Protein AF-A0A662V1L9-F1 (afdb_monomer_lite)

Foldseek 3Di:
DAWDAAPVVVVVVVPDPQKAKEFFKWKWFDFDPQGPLWIKIFHQALCVLVVNLLNRLLRIDTDDSPGDADPDDPDDHFYDDGHQQDPVSSLVSLLVLLCVLVVPPPDDDDDDWDFLVVDDDLSLLLLLVSPDPDPVVSVVVSGDTPSCSVVVSSVSSNVSSVSQPSVPRTHIPDIDIYIWMWIARPVVLWIWTGHYHDTHTRVSCSCSCVVPPSNVVSVVVRSVD

Radius of gyration: 18.13 Å; chains: 1; bounding box: 50×34×42 Å

Structure (mmCIF, N/CA/C/O backbone):
data_AF-A0A662V1L9-F1
#
_entry.id   AF-A0A662V1L9-F1
#
loop_
_atom_site.group_PDB
_atom_site.id
_atom_site.type_symbol
_atom_site.label_atom_id
_atom_site.label_alt_id
_atom_site.label_comp_id
_atom_site.label_asym_id
_atom_site.label_entity_id
_atom_site.label_seq_id
_atom_site.pdbx_PDB_ins_code
_atom_site.Cartn_x
_atom_site.Cartn_y
_atom_site.Cartn_z
_atom_site.occupancy
_atom_site.B_iso_or_equiv
_atom_site.auth_seq_id
_atom_site.auth_comp_id
_atom_site.auth_asym_id
_atom_site.auth_atom_id
_atom_site.pdbx_PDB_model_num
ATOM 1 N N . MET A 1 1 ? -15.475 -3.195 -2.475 1.00 94.50 1 MET A N 1
ATOM 2 C CA . MET A 1 1 ? -14.543 -4.346 -2.499 1.00 94.50 1 MET A CA 1
ATOM 3 C C . MET A 1 1 ? -13.470 -4.190 -1.435 1.00 94.50 1 MET A C 1
ATOM 5 O O . MET A 1 1 ? -12.797 -3.161 -1.401 1.00 94.50 1 MET A O 1
ATOM 9 N N . TYR A 1 2 ? -13.298 -5.219 -0.612 1.00 96.81 2 TYR A N 1
ATOM 10 C CA . TYR A 1 2 ? -12.465 -5.225 0.590 1.00 96.81 2 TYR A CA 1
ATOM 11 C C . TYR A 1 2 ? -11.631 -6.494 0.650 1.00 96.81 2 TYR A C 1
ATOM 13 O O . TYR A 1 2 ? -12.122 -7.571 0.326 1.00 96.81 2 TYR A O 1
ATOM 21 N N . ILE A 1 3 ? -10.385 -6.402 1.094 1.00 95.00 3 ILE A N 1
ATOM 22 C CA . ILE A 1 3 ? -9.606 -7.588 1.433 1.00 95.00 3 ILE A CA 1
ATOM 23 C C . ILE A 1 3 ? -10.243 -8.257 2.656 1.00 95.00 3 ILE A C 1
ATOM 25 O O . ILE A 1 3 ? -10.521 -7.612 3.666 1.00 95.00 3 ILE A O 1
ATOM 29 N N . SER A 1 4 ? -10.486 -9.563 2.551 1.00 94.12 4 SER A N 1
ATOM 30 C CA . SER A 1 4 ? -11.072 -10.356 3.632 1.00 94.12 4 SER A CA 1
ATOM 31 C C . SER A 1 4 ? -10.193 -10.367 4.881 1.00 94.12 4 SER A C 1
ATOM 33 O O . SER A 1 4 ? -8.964 -10.323 4.807 1.00 94.12 4 SER A O 1
ATOM 35 N N . ILE A 1 5 ? -10.838 -10.476 6.040 1.00 94.12 5 ILE A N 1
ATOM 36 C CA . ILE A 1 5 ? -10.190 -10.548 7.350 1.00 94.12 5 ILE A CA 1
ATOM 37 C C . ILE A 1 5 ? -10.803 -11.722 8.104 1.00 94.12 5 ILE A C 1
ATOM 39 O O . ILE A 1 5 ? -12.013 -11.937 8.054 1.00 94.12 5 ILE A O 1
ATOM 43 N N . SER A 1 6 ? -9.979 -12.504 8.796 1.00 92.75 6 SER A N 1
ATOM 44 C CA . SER A 1 6 ? -10.469 -13.642 9.570 1.00 92.75 6 SER A CA 1
ATOM 45 C C . SER A 1 6 ? -11.292 -13.178 10.775 1.00 92.75 6 SER A C 1
ATOM 47 O O . SER A 1 6 ? -10.931 -12.211 11.453 1.00 92.75 6 SER A O 1
ATOM 49 N N . GLY A 1 7 ? -12.351 -13.922 11.111 1.00 90.50 7 GLY A N 1
ATOM 50 C CA . GLY A 1 7 ? -13.191 -13.638 12.284 1.00 90.50 7 GLY A CA 1
ATOM 51 C C . GLY A 1 7 ? -12.391 -13.527 13.588 1.00 90.50 7 GLY A C 1
ATOM 52 O O . GLY A 1 7 ? -12.668 -12.674 14.427 1.00 90.50 7 GLY A O 1
ATOM 53 N N . ARG A 1 8 ? -11.310 -14.310 13.726 1.00 92.31 8 ARG A N 1
ATOM 54 C CA . ARG A 1 8 ? -10.400 -14.231 14.880 1.00 92.31 8 ARG A CA 1
ATOM 55 C C . ARG A 1 8 ? -9.707 -12.870 14.994 1.00 92.31 8 ARG A C 1
ATOM 57 O O . ARG A 1 8 ? -9.540 -12.384 16.110 1.00 92.31 8 ARG A O 1
ATOM 64 N N . ILE A 1 9 ? -9.265 -12.276 13.882 1.00 92.56 9 ILE A N 1
ATOM 65 C CA . ILE A 1 9 ? -8.667 -10.933 13.904 1.00 92.56 9 ILE A CA 1
ATOM 66 C C . ILE A 1 9 ? -9.742 -9.880 14.149 1.00 92.56 9 ILE A C 1
ATOM 68 O O . ILE A 1 9 ? -9.528 -9.019 15.000 1.00 92.56 9 ILE A O 1
ATOM 72 N N . LEU A 1 10 ? -10.886 -9.972 13.467 1.00 91.50 10 LEU A N 1
ATOM 73 C CA . LEU A 1 10 ? -12.002 -9.034 13.634 1.00 91.50 10 LEU A CA 1
ATOM 74 C C . LEU A 1 10 ? -12.427 -8.929 15.103 1.00 91.50 10 LEU A C 1
ATOM 76 O O . LEU A 1 10 ? -12.453 -7.832 15.653 1.00 91.50 10 LEU A O 1
ATOM 80 N N . ASN A 1 11 ? -12.605 -10.069 15.776 1.00 90.12 11 ASN A N 1
ATOM 81 C CA . ASN A 1 11 ? -12.954 -10.127 17.199 1.00 90.12 11 ASN A CA 1
ATOM 82 C C . ASN A 1 11 ? -11.891 -9.525 18.129 1.00 90.12 11 ASN A C 1
ATOM 84 O O . ASN A 1 11 ? -12.212 -9.089 19.232 1.00 90.12 11 ASN A O 1
ATOM 88 N N . LYS A 1 12 ? -10.611 -9.536 17.736 1.00 91.38 12 LYS A N 1
ATOM 89 C CA . LYS A 1 12 ? -9.546 -8.872 18.505 1.00 91.38 12 LYS A CA 1
ATOM 90 C C . LYS A 1 12 ? -9.559 -7.362 18.285 1.00 91.38 12 LYS A C 1
ATOM 92 O O . LYS A 1 12 ? -9.301 -6.620 19.226 1.00 91.38 12 LYS A O 1
ATOM 97 N N . LEU A 1 13 ? -9.818 -6.922 17.055 1.00 91.00 13 LEU A N 1
ATOM 98 C CA . LEU A 1 13 ? -9.852 -5.504 16.700 1.00 91.00 13 LEU A CA 1
ATOM 99 C C . LEU A 1 13 ? -11.063 -4.800 17.313 1.00 91.00 13 LEU A C 1
ATOM 101 O O . LEU A 1 13 ? -10.888 -3.731 17.880 1.00 91.00 13 LEU A O 1
ATOM 105 N N . SER A 1 14 ? -12.241 -5.428 17.306 1.00 85.75 14 SER A N 1
ATOM 106 C CA . SER A 1 14 ? -13.462 -4.856 17.898 1.00 85.75 14 SER A CA 1
ATOM 107 C C . SER A 1 14 ? -13.366 -4.614 19.408 1.00 85.75 14 SER A C 1
ATOM 109 O O . SER A 1 14 ? -14.067 -3.766 19.947 1.00 85.75 14 SER A O 1
ATOM 111 N N . LYS A 1 15 ? -12.483 -5.342 20.101 1.00 87.25 15 LYS A N 1
ATOM 112 C CA . LYS A 1 15 ? -12.235 -5.184 21.543 1.00 87.25 15 LYS A CA 1
ATOM 113 C C . LYS A 1 15 ? -11.162 -4.143 21.866 1.00 87.25 15 LYS A C 1
ATOM 115 O O . LYS A 1 15 ? -10.968 -3.813 23.034 1.00 87.25 15 LYS A O 1
ATOM 120 N N . SER A 1 16 ? -10.419 -3.663 20.871 1.00 85.38 16 SER A N 1
ATOM 121 C CA . SER A 1 16 ? -9.288 -2.765 21.086 1.00 85.38 16 SER A CA 1
ATOM 122 C C . SER A 1 16 ? -9.747 -1.310 21.065 1.00 85.38 16 SER A C 1
ATOM 124 O O . SER A 1 16 ? -10.170 -0.816 20.029 1.00 85.38 16 SER A O 1
ATOM 126 N N . LYS A 1 17 ? -9.648 -0.621 22.208 1.00 78.94 17 LYS A N 1
ATOM 127 C CA . LYS A 1 17 ? -10.075 0.785 22.337 1.00 78.94 17 LYS A CA 1
ATOM 128 C C . LYS A 1 17 ? -9.010 1.811 21.934 1.00 78.94 17 LYS A C 1
ATOM 130 O O . LYS A 1 17 ? -9.357 2.940 21.631 1.00 78.94 17 LYS A O 1
ATOM 135 N N . SER A 1 18 ? -7.731 1.432 21.931 1.00 83.75 18 SER A N 1
ATOM 136 C CA . SER A 1 18 ? -6.605 2.335 21.634 1.00 83.75 18 SER A CA 1
ATOM 137 C C . SER A 1 18 ? -6.128 2.284 20.180 1.00 83.75 18 SER A C 1
ATOM 139 O O . SER A 1 18 ? -5.130 2.907 19.827 1.00 83.75 18 SER A O 1
ATOM 141 N N . LYS A 1 19 ? -6.788 1.489 19.332 1.00 90.94 19 LYS A N 1
ATOM 142 C CA . LYS A 1 19 ? -6.406 1.309 17.932 1.00 90.94 19 LYS A CA 1
ATOM 143 C C . LYS A 1 19 ? -7.448 1.948 17.036 1.00 90.94 19 LYS A C 1
ATOM 145 O O . LYS A 1 19 ? -8.631 1.641 17.147 1.00 90.94 19 LYS A O 1
ATOM 150 N N . HIS A 1 20 ? -6.987 2.763 16.103 1.00 95.38 20 HIS A N 1
ATOM 151 C CA . HIS A 1 20 ? -7.830 3.327 15.063 1.00 95.38 20 HIS A CA 1
ATOM 152 C C . HIS A 1 20 ? -7.850 2.387 13.863 1.00 95.38 20 HIS A C 1
ATOM 154 O O . HIS A 1 20 ? -6.817 1.849 13.457 1.00 95.38 20 HIS A O 1
ATOM 160 N N . LEU A 1 21 ? -9.037 2.165 13.310 1.00 96.25 21 LEU A N 1
ATOM 161 C CA . LEU A 1 21 ? -9.241 1.333 12.133 1.00 96.25 21 LEU A CA 1
ATOM 162 C C . LEU A 1 21 ? -9.523 2.235 10.939 1.00 96.25 21 LEU A C 1
ATOM 164 O O . LEU A 1 21 ? -10.303 3.175 11.055 1.00 96.25 21 LEU A O 1
ATOM 168 N N . LEU A 1 22 ? -8.904 1.943 9.800 1.00 96.88 22 LEU A N 1
ATOM 169 C CA . LEU 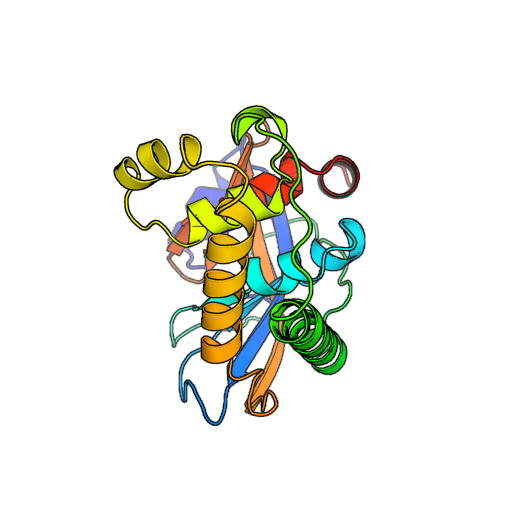A 1 22 ? -9.068 2.735 8.587 1.00 96.88 22 LEU A CA 1
ATOM 170 C C . LEU A 1 22 ? -9.075 1.825 7.363 1.00 96.88 22 LEU A C 1
ATOM 172 O O . LEU A 1 22 ? -8.135 1.058 7.141 1.00 96.88 22 LEU A O 1
ATOM 176 N N . TRP A 1 23 ? -10.118 1.919 6.544 1.00 97.31 23 TRP A N 1
ATOM 177 C CA . TRP A 1 23 ? -10.140 1.272 5.239 1.00 97.31 23 TRP A CA 1
ATOM 178 C C . TRP A 1 23 ? -9.259 2.049 4.270 1.00 97.31 23 TRP A C 1
ATOM 180 O O . TRP A 1 23 ? -9.596 3.141 3.811 1.00 97.31 23 TRP A O 1
ATOM 190 N N . TRP A 1 24 ? -8.115 1.453 3.953 1.00 96.44 24 TRP A N 1
ATOM 191 C CA . TRP A 1 24 ? -7.065 2.053 3.152 1.00 96.44 24 TRP A CA 1
ATOM 192 C C . TRP A 1 24 ? -7.166 1.646 1.683 1.00 96.44 24 TRP A C 1
ATOM 194 O O . TRP A 1 24 ? -7.218 0.447 1.384 1.00 96.44 24 TRP A O 1
ATOM 204 N N . PRO A 1 25 ? -7.222 2.601 0.746 1.00 96.69 25 PRO A N 1
ATOM 205 C CA . PRO A 1 25 ? -7.372 2.302 -0.666 1.00 96.69 25 PRO A CA 1
ATOM 206 C C . PRO A 1 25 ? -6.086 1.691 -1.223 1.00 96.69 25 PRO A C 1
ATOM 208 O O . PRO A 1 25 ? -4.982 2.218 -1.083 1.00 96.69 25 PRO A O 1
ATOM 211 N N . THR A 1 26 ? -6.247 0.567 -1.903 1.00 95.56 26 THR A N 1
ATOM 212 C CA . THR A 1 26 ? -5.153 -0.200 -2.493 1.00 95.56 26 THR A CA 1
ATOM 213 C C . THR A 1 26 ? -5.577 -0.779 -3.837 1.00 95.56 26 THR A C 1
ATOM 215 O O . THR A 1 26 ? -6.767 -0.895 -4.136 1.00 95.56 26 THR A O 1
ATOM 218 N N . ALA A 1 27 ? -4.615 -1.190 -4.649 1.00 95.50 27 ALA A N 1
ATOM 219 C CA . ALA A 1 27 ? -4.874 -2.032 -5.808 1.00 95.50 27 ALA A CA 1
ATOM 220 C C . ALA A 1 27 ? -4.241 -3.404 -5.603 1.00 95.50 27 ALA A C 1
ATOM 222 O O . ALA A 1 27 ? -3.077 -3.490 -5.226 1.00 95.50 27 ALA A O 1
ATOM 223 N N . LEU A 1 28 ? -5.023 -4.455 -5.844 1.00 95.06 28 LEU A N 1
ATOM 224 C CA . LEU A 1 28 ? -4.598 -5.849 -5.871 1.00 95.06 28 LEU A CA 1
ATOM 225 C C . LEU A 1 28 ? -4.333 -6.241 -7.325 1.00 95.06 28 LEU A C 1
ATOM 227 O O . LEU A 1 28 ? -5.221 -6.079 -8.168 1.00 95.06 28 LEU A O 1
ATOM 231 N N . PHE A 1 29 ? -3.148 -6.763 -7.619 1.00 93.31 29 PHE A N 1
ATOM 232 C CA . PHE A 1 29 ? -2.774 -7.125 -8.983 1.00 93.31 29 PHE A CA 1
ATOM 233 C C . PHE A 1 29 ? -1.836 -8.329 -9.047 1.00 93.31 29 PHE A C 1
ATOM 235 O O . PHE A 1 29 ? -1.236 -8.727 -8.047 1.00 93.31 29 PHE A O 1
ATOM 242 N N . SER A 1 30 ? -1.712 -8.898 -10.240 1.00 90.94 30 SER A N 1
ATOM 243 C CA . SER A 1 30 ? -0.729 -9.929 -10.578 1.00 90.94 30 SER A CA 1
ATOM 244 C C . SER A 1 30 ? -0.036 -9.582 -11.891 1.00 90.94 30 SER A C 1
ATOM 246 O O . SER A 1 30 ? -0.604 -8.892 -12.743 1.00 90.94 30 SER A O 1
ATOM 248 N N . LEU A 1 31 ? 1.203 -10.047 -12.031 1.00 87.44 31 LEU A N 1
ATOM 249 C CA . LEU A 1 31 ? 2.057 -9.783 -13.186 1.00 87.44 31 LEU A CA 1
ATOM 250 C C . LEU A 1 31 ? 2.177 -11.037 -14.047 1.00 87.44 31 LEU A C 1
ATOM 252 O O . LEU A 1 31 ? 2.453 -12.117 -13.519 1.00 87.44 31 LEU A O 1
ATOM 256 N N . ARG A 1 32 ? 2.033 -10.866 -15.362 1.00 83.75 32 ARG A N 1
ATOM 257 C CA . ARG A 1 32 ? 1.970 -11.976 -16.318 1.00 83.75 32 ARG A CA 1
ATOM 258 C C . ARG A 1 32 ? 3.291 -12.709 -16.488 1.00 83.75 32 ARG A C 1
ATOM 260 O O . ARG A 1 32 ? 3.344 -13.931 -16.429 1.00 83.75 32 ARG A O 1
ATOM 267 N N . GLU A 1 33 ? 4.361 -11.957 -16.722 1.00 75.31 33 GLU A N 1
ATOM 268 C CA . GLU A 1 33 ? 5.596 -12.532 -17.266 1.00 75.31 33 GLU A CA 1
ATOM 269 C C . GLU A 1 33 ? 6.648 -12.814 -16.188 1.00 75.31 33 GLU A C 1
ATOM 271 O O . GLU A 1 33 ? 7.285 -13.863 -16.195 1.00 75.31 33 GLU A O 1
ATOM 276 N N . CYS A 1 34 ? 6.821 -11.919 -15.217 1.00 71.50 34 CYS A N 1
ATOM 277 C CA . CYS A 1 34 ? 8.011 -11.976 -14.362 1.00 71.50 34 CYS A CA 1
ATOM 278 C C . CYS A 1 34 ? 7.818 -12.652 -13.018 1.00 71.50 34 CYS A C 1
ATOM 280 O O . CYS A 1 34 ? 8.778 -13.137 -12.410 1.00 71.50 34 CYS A O 1
ATOM 282 N N . ARG A 1 35 ? 6.571 -12.691 -12.552 1.00 76.44 35 ARG A N 1
ATOM 283 C CA . ARG A 1 35 ? 6.181 -13.339 -11.300 1.00 76.44 35 ARG A CA 1
A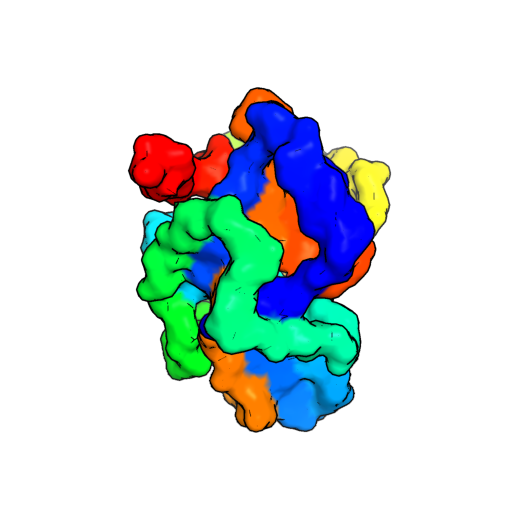TOM 284 C C . ARG A 1 35 ? 4.807 -13.999 -11.451 1.00 76.44 35 ARG A C 1
ATOM 286 O O . ARG A 1 35 ? 3.884 -13.649 -10.711 1.00 76.44 35 ARG A O 1
ATOM 293 N N . PRO A 1 36 ? 4.658 -14.946 -12.396 1.00 79.50 36 PRO A N 1
ATOM 294 C CA . PRO A 1 36 ? 3.384 -15.610 -12.618 1.00 79.50 36 PRO A CA 1
ATOM 295 C C . PRO A 1 36 ? 2.901 -16.273 -11.322 1.00 79.50 36 PRO A C 1
ATOM 297 O O . PRO A 1 36 ? 3.621 -17.029 -10.664 1.00 79.50 36 PRO A O 1
ATOM 300 N N . GLY A 1 37 ? 1.669 -15.951 -10.931 1.00 79.12 37 GLY A N 1
ATOM 301 C CA . GLY A 1 37 ? 1.033 -16.473 -9.721 1.00 79.12 37 GLY A CA 1
ATOM 302 C C . GLY A 1 37 ? 1.403 -15.767 -8.412 1.00 79.12 37 GLY A C 1
ATOM 303 O O . GLY A 1 37 ? 0.875 -16.156 -7.366 1.00 79.12 37 GLY A O 1
ATOM 304 N N . ASP A 1 38 ? 2.265 -14.748 -8.433 1.00 85.75 38 ASP A N 1
ATOM 305 C CA . ASP A 1 38 ? 2.401 -13.830 -7.303 1.00 85.75 38 ASP A CA 1
ATOM 306 C C . ASP A 1 38 ? 1.298 -12.770 -7.340 1.00 85.75 38 ASP A C 1
ATOM 308 O O . ASP A 1 38 ? 0.876 -12.302 -8.398 1.00 85.75 38 ASP A O 1
ATOM 312 N N . ILE A 1 39 ? 0.835 -12.389 -6.150 1.00 88.62 39 ILE A N 1
ATOM 313 C CA . ILE A 1 39 ? -0.172 -11.350 -5.967 1.00 88.62 39 ILE A CA 1
ATOM 314 C C . ILE A 1 39 ? 0.471 -10.213 -5.187 1.00 88.62 39 ILE A C 1
ATOM 316 O O . ILE A 1 39 ? 1.182 -10.439 -4.204 1.00 88.62 39 ILE A O 1
ATOM 320 N N . PHE A 1 40 ? 0.187 -8.992 -5.608 1.00 90.44 40 PHE A N 1
ATOM 321 C CA . PHE A 1 40 ? 0.704 -7.770 -5.021 1.00 90.44 40 PHE A CA 1
ATOM 322 C C . PHE A 1 40 ? -0.439 -6.877 -4.573 1.00 90.44 40 PHE A C 1
ATOM 324 O O . PHE A 1 40 ? -1.511 -6.874 -5.181 1.00 90.44 40 PHE A O 1
ATOM 331 N N . ILE A 1 41 ? -0.191 -6.096 -3.526 1.00 91.81 41 ILE A N 1
ATOM 332 C CA . ILE A 1 41 ? -0.987 -4.908 -3.233 1.00 91.81 41 ILE A CA 1
ATOM 333 C C . ILE A 1 41 ? -0.110 -3.672 -3.312 1.00 91.81 41 ILE A C 1
ATOM 335 O O . ILE A 1 41 ? 1.057 -3.719 -2.932 1.00 91.81 41 ILE A O 1
ATOM 339 N N . THR A 1 42 ? -0.680 -2.563 -3.764 1.00 91.19 42 THR A N 1
ATOM 340 C CA . THR A 1 42 ? -0.016 -1.258 -3.746 1.00 91.19 42 THR A CA 1
ATOM 341 C C . THR A 1 42 ? -0.935 -0.173 -3.209 1.00 91.19 42 THR A C 1
ATOM 343 O O . THR A 1 42 ? -2.158 -0.256 -3.343 1.00 91.19 42 THR A O 1
ATOM 346 N N . ASP A 1 43 ? -0.334 0.833 -2.581 1.00 90.75 43 ASP A N 1
ATOM 347 C CA . ASP A 1 43 ? -1.011 2.019 -2.067 1.00 90.75 43 ASP A CA 1
ATOM 348 C C . ASP A 1 43 ? -1.625 2.873 -3.189 1.00 90.75 43 ASP A C 1
ATOM 350 O O . ASP A 1 43 ? -1.002 3.154 -4.220 1.00 90.75 43 ASP A O 1
ATOM 354 N N . CYS A 1 44 ? -2.847 3.343 -2.934 1.00 93.56 44 CYS A N 1
ATOM 355 C CA . CYS A 1 44 ? -3.580 4.289 -3.770 1.00 93.56 44 CYS A CA 1
ATOM 356 C C . CYS A 1 44 ? -3.927 5.574 -3.000 1.00 93.56 44 CYS A C 1
ATOM 358 O O . CYS A 1 44 ? -5.048 6.074 -3.110 1.00 93.56 44 CYS A O 1
ATOM 360 N N . TYR A 1 45 ? -3.018 6.076 -2.164 1.00 92.94 45 TYR A N 1
ATOM 361 C CA . TYR A 1 45 ? -3.291 7.246 -1.333 1.00 92.94 45 TYR A CA 1
ATOM 362 C C . TYR A 1 45 ? -2.042 8.078 -1.057 1.00 92.94 45 TYR A C 1
ATOM 364 O O . TYR A 1 45 ? -1.916 9.183 -1.590 1.00 92.94 45 TYR A O 1
ATOM 372 N N . ILE A 1 46 ? -1.088 7.532 -0.294 1.00 88.69 46 ILE A N 1
ATOM 373 C CA . ILE A 1 46 ? 0.129 8.232 0.137 1.00 88.69 46 ILE A CA 1
ATOM 374 C C . ILE A 1 46 ? 0.870 8.843 -1.044 1.00 88.69 46 ILE A C 1
ATOM 376 O O . ILE A 1 46 ? 1.269 9.999 -0.966 1.00 88.69 46 ILE A O 1
ATOM 380 N N . HIS A 1 47 ? 1.076 8.096 -2.132 1.00 83.94 47 HIS A N 1
ATOM 381 C CA . HIS A 1 47 ? 1.954 8.573 -3.205 1.00 83.94 47 HIS A CA 1
ATOM 382 C C . HIS A 1 47 ? 1.460 9.886 -3.851 1.00 83.94 47 HIS A C 1
ATOM 384 O O . HIS A 1 47 ? 2.297 10.676 -4.287 1.00 83.94 47 HIS A O 1
ATOM 390 N N . LYS A 1 48 ? 0.137 10.138 -3.912 1.00 87.56 48 LYS A N 1
ATOM 391 C CA . LYS A 1 48 ? -0.411 11.405 -4.432 1.00 87.56 48 LYS A CA 1
ATOM 392 C C . LYS A 1 48 ? -0.220 12.527 -3.421 1.00 87.56 48 LYS A C 1
ATOM 394 O O . LYS A 1 48 ? 0.287 13.576 -3.793 1.00 87.56 48 LYS A O 1
ATOM 399 N N . ILE A 1 49 ? -0.585 12.297 -2.160 1.00 87.44 49 ILE A N 1
ATOM 400 C CA . ILE A 1 49 ? -0.516 13.324 -1.107 1.00 87.44 49 ILE A CA 1
ATOM 401 C C . ILE A 1 49 ? 0.938 13.725 -0.834 1.00 87.44 49 ILE A C 1
ATOM 403 O O . ILE A 1 49 ? 1.256 14.904 -0.716 1.00 87.44 49 ILE A O 1
ATOM 407 N N . ALA A 1 50 ? 1.838 12.745 -0.783 1.00 82.81 50 ALA A N 1
ATOM 408 C CA . ALA A 1 50 ? 3.268 12.965 -0.612 1.00 82.81 50 ALA A CA 1
ATOM 409 C C . ALA A 1 50 ? 3.978 13.379 -1.914 1.00 82.81 50 ALA A C 1
ATOM 411 O O . ALA A 1 50 ? 5.179 13.628 -1.881 1.00 82.81 50 ALA A O 1
ATOM 412 N N . ASN A 1 51 ? 3.273 13.400 -3.055 1.00 83.25 51 ASN A N 1
ATOM 413 C CA . ASN A 1 51 ? 3.831 13.619 -4.392 1.00 83.25 51 ASN A CA 1
ATOM 414 C C . ASN A 1 51 ? 5.119 12.805 -4.652 1.00 83.25 51 ASN A C 1
ATOM 416 O O . ASN A 1 51 ? 6.114 13.303 -5.178 1.00 83.25 51 ASN A O 1
ATOM 420 N N . SER A 1 52 ? 5.118 11.536 -4.234 1.00 79.69 52 SER A N 1
ATOM 421 C CA . SER A 1 52 ? 6.311 10.690 -4.205 1.00 79.69 52 SER A CA 1
ATOM 422 C C . SER A 1 52 ? 6.122 9.453 -5.070 1.00 79.69 52 SER A C 1
ATOM 424 O O . SER A 1 52 ? 5.447 8.492 -4.702 1.00 79.69 52 SER A O 1
ATOM 426 N N . ILE A 1 53 ? 6.782 9.451 -6.229 1.00 83.38 53 ILE A N 1
ATOM 427 C CA . ILE A 1 53 ? 6.820 8.294 -7.133 1.00 83.38 53 ILE A CA 1
ATOM 428 C C . ILE A 1 53 ? 7.477 7.092 -6.433 1.00 83.38 53 ILE A C 1
ATOM 430 O O . ILE A 1 53 ? 7.022 5.960 -6.577 1.00 83.38 53 ILE A O 1
ATOM 434 N N . LYS A 1 54 ? 8.492 7.335 -5.594 1.00 79.81 54 LYS A N 1
ATOM 435 C CA . LYS A 1 54 ? 9.151 6.290 -4.796 1.00 79.81 54 LYS A CA 1
ATOM 436 C C . LYS A 1 54 ? 8.193 5.636 -3.807 1.00 79.81 54 LYS A C 1
ATOM 438 O O . LYS A 1 54 ? 8.243 4.420 -3.649 1.00 79.81 54 LYS A O 1
ATOM 443 N N . ALA A 1 55 ? 7.286 6.401 -3.191 1.00 80.50 55 ALA A N 1
ATOM 444 C CA . ALA A 1 55 ? 6.256 5.841 -2.315 1.00 80.50 55 ALA A CA 1
ATOM 445 C C . ALA A 1 55 ? 5.452 4.751 -3.016 1.00 80.50 55 ALA A C 1
ATOM 447 O O . ALA A 1 55 ? 5.154 3.728 -2.406 1.00 80.50 55 ALA A O 1
ATOM 448 N N . ARG A 1 56 ? 5.170 4.929 -4.311 1.00 84.38 56 ARG A N 1
ATOM 449 C CA . ARG A 1 56 ? 4.428 3.944 -5.092 1.00 84.38 56 ARG A CA 1
ATOM 450 C C . ARG A 1 56 ? 5.114 2.585 -5.134 1.00 84.38 56 ARG A C 1
ATOM 452 O O . ARG A 1 56 ? 4.470 1.560 -4.911 1.00 84.38 56 ARG A O 1
ATOM 459 N N . LEU A 1 57 ? 6.416 2.579 -5.394 1.00 84.88 57 LEU A N 1
ATOM 460 C CA . LEU A 1 57 ? 7.202 1.353 -5.410 1.00 84.88 57 LEU A CA 1
ATOM 461 C C . LEU A 1 57 ? 7.321 0.761 -4.000 1.00 84.88 57 LEU A C 1
ATOM 463 O O . LEU A 1 57 ? 7.014 -0.408 -3.800 1.00 84.88 57 LEU A O 1
ATOM 467 N N . LEU A 1 58 ? 7.697 1.578 -3.012 1.00 81.44 58 LEU A N 1
ATOM 468 C CA . LEU A 1 58 ? 7.958 1.123 -1.639 1.00 81.44 58 LEU A CA 1
ATOM 469 C C . LEU A 1 58 ? 6.718 0.586 -0.917 1.00 81.44 58 LEU A C 1
ATOM 471 O O . LEU A 1 58 ? 6.832 -0.234 -0.009 1.00 81.44 58 LEU A O 1
ATOM 475 N N . LEU A 1 59 ? 5.536 1.069 -1.292 1.00 85.94 59 LEU A N 1
ATOM 476 C CA . LEU A 1 59 ? 4.255 0.619 -0.751 1.00 85.94 59 LEU A CA 1
ATOM 477 C C . LEU A 1 59 ? 3.639 -0.522 -1.567 1.00 85.94 59 LEU A C 1
ATOM 479 O O . LEU A 1 59 ? 2.541 -0.975 -1.243 1.00 85.94 59 LEU A O 1
ATOM 483 N N . THR A 1 60 ? 4.334 -1.000 -2.602 1.00 88.06 60 THR A N 1
ATOM 484 C CA . THR A 1 60 ? 3.977 -2.235 -3.297 1.00 88.06 60 THR A CA 1
ATOM 485 C C . THR A 1 60 ? 4.556 -3.417 -2.531 1.00 88.06 60 THR A C 1
ATOM 487 O O . THR A 1 60 ? 5.771 -3.548 -2.403 1.00 88.06 60 THR A O 1
ATOM 490 N N . ILE A 1 61 ? 3.694 -4.296 -2.026 1.00 84.81 61 ILE A N 1
ATOM 491 C CA . ILE A 1 61 ? 4.109 -5.486 -1.281 1.00 84.81 61 ILE A CA 1
ATOM 492 C C . ILE A 1 61 ? 3.501 -6.747 -1.883 1.00 84.81 61 ILE A C 1
ATOM 494 O O . ILE A 1 61 ? 2.348 -6.767 -2.316 1.00 84.81 61 ILE A O 1
ATOM 498 N N . LYS A 1 62 ? 4.277 -7.831 -1.866 1.00 85.69 62 LYS A N 1
ATOM 499 C CA . LYS A 1 62 ? 3.788 -9.170 -2.191 1.00 85.69 62 LYS A CA 1
ATOM 500 C C . LYS A 1 62 ? 2.877 -9.679 -1.075 1.00 85.69 62 LYS A C 1
ATOM 502 O O . LYS A 1 62 ? 3.201 -9.565 0.108 1.00 85.69 62 LYS A O 1
ATOM 507 N N . VAL A 1 63 ? 1.760 -10.287 -1.451 1.00 83.56 63 VAL A N 1
ATOM 508 C CA . VAL A 1 63 ? 0.783 -10.893 -0.540 1.00 83.56 63 VAL A CA 1
ATOM 509 C C . VAL A 1 63 ? 0.599 -12.379 -0.856 1.00 83.56 63 VAL A C 1
ATOM 511 O O . VAL A 1 63 ? 1.089 -12.895 -1.859 1.00 83.56 63 VAL A O 1
ATOM 514 N N . GLY A 1 64 ? -0.056 -13.113 0.046 1.00 79.00 64 GLY A N 1
ATOM 515 C CA . GLY A 1 64 ? -0.282 -14.549 -0.139 1.00 79.00 64 GLY A CA 1
ATOM 516 C C . GLY A 1 64 ? -1.199 -14.853 -1.329 1.00 79.00 64 GLY A C 1
ATOM 517 O O . GLY A 1 64 ? -2.083 -14.068 -1.648 1.00 79.00 64 GLY A O 1
ATOM 518 N N . LYS A 1 65 ? -1.055 -16.033 -1.942 1.00 74.19 65 LYS A N 1
ATOM 519 C CA . LYS A 1 65 ? -1.822 -16.437 -3.140 1.00 74.19 65 LYS A CA 1
ATOM 520 C C . LYS A 1 65 ? -3.343 -16.561 -2.933 1.00 74.19 65 LYS A C 1
ATOM 522 O O . LYS A 1 65 ? -4.090 -16.631 -3.898 1.00 74.19 65 LYS A O 1
ATOM 527 N N . HIS A 1 66 ? -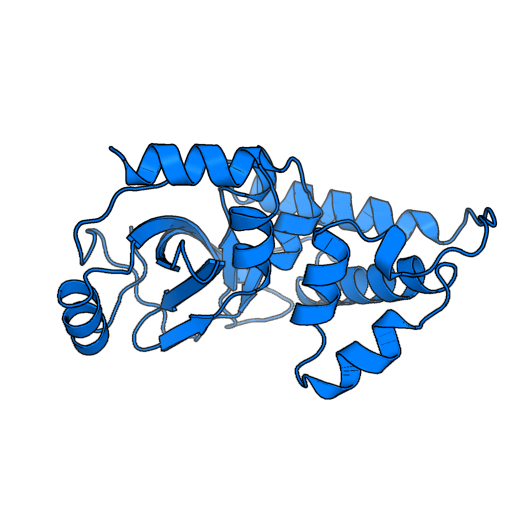3.814 -16.570 -1.684 1.00 78.12 66 HIS A N 1
ATOM 528 C CA . HIS A 1 66 ? -5.223 -16.775 -1.328 1.00 78.12 66 HIS A CA 1
ATOM 529 C C . HIS A 1 66 ? -5.879 -15.522 -0.727 1.00 78.12 66 HIS A C 1
ATOM 531 O O . HIS A 1 66 ? -6.645 -15.611 0.235 1.00 78.12 66 HIS A O 1
ATOM 537 N N . VAL A 1 67 ? -5.575 -14.334 -1.263 1.00 87.06 67 VAL A N 1
ATOM 538 C CA . VAL A 1 67 ? -6.309 -13.120 -0.877 1.00 87.06 67 VAL A CA 1
ATOM 539 C C . VAL A 1 67 ? -7.734 -13.196 -1.418 1.00 87.06 67 VAL A C 1
ATOM 541 O O . VAL A 1 67 ? -7.972 -13.058 -2.615 1.00 87.06 67 VAL A O 1
ATOM 544 N N . ARG A 1 68 ? -8.702 -13.384 -0.518 1.00 93.06 68 ARG A N 1
ATOM 545 C CA . ARG A 1 68 ? -10.126 -13.274 -0.844 1.00 93.06 68 ARG A CA 1
ATOM 546 C C . ARG A 1 68 ? -10.577 -11.819 -0.753 1.00 93.06 68 ARG A C 1
ATOM 548 O O . ARG A 1 68 ? -10.220 -11.120 0.198 1.00 93.06 68 ARG A O 1
ATOM 555 N N . VAL A 1 69 ? -11.394 -11.402 -1.717 1.00 94.38 69 VAL A N 1
ATOM 556 C CA . VAL A 1 69 ? -12.043 -10.086 -1.763 1.00 94.38 69 VAL A CA 1
ATOM 557 C C . VAL A 1 69 ? -13.520 -10.241 -1.394 1.00 94.38 69 VAL A C 1
ATOM 559 O O . VAL A 1 69 ? -14.157 -11.219 -1.775 1.00 94.38 69 VAL A O 1
ATOM 562 N N . LEU A 1 70 ? -14.038 -9.296 -0.618 1.00 95.75 70 LEU A N 1
ATOM 563 C CA . LEU A 1 70 ? -15.422 -9.193 -0.166 1.00 95.75 70 LEU A CA 1
ATOM 564 C C . LEU A 1 70 ? -16.083 -7.972 -0.807 1.00 95.75 70 LEU A C 1
ATOM 566 O O . LEU A 1 70 ? -15.411 -6.980 -1.102 1.00 95.75 70 LEU A O 1
ATOM 570 N N . GLU A 1 71 ? -17.395 -8.017 -1.003 1.00 94.50 71 GLU A N 1
ATOM 571 C CA . GLU A 1 71 ? -18.146 -6.893 -1.571 1.00 94.50 71 GLU A CA 1
ATOM 572 C C . GLU A 1 71 ? -18.374 -5.786 -0.538 1.00 94.50 71 GLU A C 1
ATOM 574 O O . GLU A 1 71 ? -18.140 -4.614 -0.845 1.00 94.50 71 GLU A O 1
ATOM 579 N N . SER A 1 72 ? -18.689 -6.170 0.702 1.00 94.12 72 SER A N 1
ATOM 580 C CA . SER A 1 72 ? -18.939 -5.291 1.848 1.00 94.12 72 SER A CA 1
ATOM 581 C C . SER A 1 72 ? -17.817 -5.346 2.903 1.00 94.12 72 SER A C 1
ATOM 583 O O . SER A 1 72 ? -17.081 -6.341 2.979 1.00 94.12 72 SER A O 1
ATOM 585 N N . PRO A 1 73 ? -17.636 -4.276 3.707 1.00 94.19 73 PRO A N 1
ATOM 586 C CA . PRO A 1 73 ? -16.601 -4.237 4.731 1.00 94.19 73 PRO A CA 1
ATOM 587 C C . PRO A 1 73 ? -16.975 -5.151 5.911 1.00 94.19 73 PRO A C 1
ATOM 589 O O . PRO A 1 73 ? -18.059 -5.008 6.472 1.00 94.19 73 PRO A O 1
ATOM 592 N N . PRO A 1 74 ? -16.083 -6.052 6.360 1.00 91.50 74 PRO A N 1
ATOM 593 C CA . PRO A 1 74 ? -16.354 -6.943 7.494 1.00 91.50 74 PRO A CA 1
ATOM 594 C C . PRO A 1 74 ? -16.323 -6.255 8.872 1.00 91.50 74 PRO A C 1
ATOM 596 O O . PRO A 1 74 ? -16.603 -6.896 9.882 1.00 91.50 74 PRO A O 1
ATOM 599 N N . ILE A 1 75 ? -15.932 -4.981 8.936 1.00 92.81 75 ILE A N 1
ATOM 600 C CA . ILE A 1 75 ? -15.933 -4.160 10.150 1.00 92.81 75 ILE A CA 1
ATOM 601 C C . ILE A 1 75 ? -16.209 -2.708 9.772 1.00 92.81 75 ILE A C 1
ATOM 603 O O . ILE A 1 75 ? -15.726 -2.231 8.739 1.00 92.81 75 ILE A O 1
ATOM 607 N N . ASN A 1 76 ? -16.983 -2.013 10.606 1.00 91.94 76 ASN A N 1
ATOM 608 C CA . ASN A 1 76 ? -17.234 -0.593 10.416 1.00 91.94 76 ASN A CA 1
ATOM 609 C C . ASN A 1 76 ? -15.967 0.209 10.747 1.00 91.94 76 ASN A C 1
ATOM 611 O O . ASN A 1 76 ? -15.408 0.068 11.834 1.00 91.94 76 ASN A O 1
ATOM 615 N N . ALA A 1 77 ? -15.514 1.015 9.793 1.00 94.44 77 ALA A N 1
ATOM 616 C CA . ALA A 1 77 ? -14.374 1.913 9.916 1.00 94.44 77 ALA A CA 1
ATOM 617 C C . ALA A 1 77 ? -14.476 3.001 8.830 1.00 94.44 77 ALA A C 1
ATOM 619 O O . ALA A 1 77 ? -15.056 2.742 7.765 1.00 94.44 77 ALA A O 1
ATOM 620 N N . PRO A 1 78 ? -13.904 4.195 9.054 1.00 96.56 78 PRO A N 1
ATOM 621 C CA . PRO A 1 78 ? -13.822 5.225 8.028 1.00 96.56 78 PRO A CA 1
ATOM 622 C C . PRO A 1 78 ? -13.009 4.741 6.823 1.00 96.56 78 PRO A C 1
ATOM 624 O O . PRO A 1 78 ? -12.225 3.792 6.908 1.00 96.56 78 PRO A O 1
ATOM 627 N N . HIS A 1 79 ? -13.208 5.400 5.683 1.00 96.50 79 HIS A N 1
ATOM 628 C CA . HIS A 1 79 ? -12.526 5.083 4.431 1.00 96.50 79 HIS A CA 1
ATOM 629 C C . HIS A 1 79 ? -11.665 6.257 3.998 1.00 96.50 79 HIS A C 1
ATOM 631 O O . HIS A 1 79 ? -12.150 7.383 3.903 1.00 96.50 79 HIS A O 1
ATOM 637 N N . ALA A 1 80 ? -10.410 5.976 3.663 1.00 95.50 80 ALA A N 1
ATOM 638 C CA . ALA A 1 80 ? -9.601 6.945 2.947 1.00 95.50 80 ALA A CA 1
ATOM 639 C C . ALA A 1 80 ? -10.051 7.025 1.468 1.00 95.50 80 ALA A C 1
ATOM 641 O O . ALA A 1 80 ? -10.396 6.001 0.855 1.00 95.50 80 ALA A O 1
ATOM 642 N N . PRO A 1 81 ? -10.092 8.230 0.874 1.00 92.62 81 PRO A N 1
ATOM 643 C CA . PRO A 1 81 ? -10.460 8.410 -0.528 1.00 92.62 81 PRO A CA 1
ATOM 644 C C . PRO A 1 81 ? -9.426 7.769 -1.460 1.00 92.62 81 PRO A C 1
ATOM 646 O O . PRO A 1 81 ? -8.245 7.703 -1.147 1.00 92.62 81 PRO A O 1
ATOM 649 N N . ARG A 1 82 ? -9.854 7.278 -2.625 1.00 89.06 82 ARG A N 1
ATOM 650 C CA . ARG A 1 82 ? -8.943 6.669 -3.608 1.00 89.06 82 ARG A CA 1
ATOM 651 C C . ARG A 1 82 ? -8.265 7.746 -4.439 1.00 89.06 82 ARG A C 1
ATOM 653 O O . ARG A 1 82 ? -8.934 8.452 -5.186 1.00 89.06 82 ARG A O 1
ATOM 660 N N . TYR A 1 83 ? -6.939 7.778 -4.404 1.00 84.38 83 TYR A N 1
ATOM 661 C CA . TYR A 1 83 ? -6.138 8.661 -5.237 1.00 84.38 83 TYR A CA 1
ATOM 662 C C . TYR A 1 83 ? -5.161 7.855 -6.087 1.00 84.38 83 TYR A C 1
ATOM 664 O O . TYR A 1 83 ? -4.365 7.067 -5.589 1.00 84.38 83 TYR A O 1
ATOM 672 N N . GLY A 1 84 ? -5.196 8.045 -7.402 1.00 79.62 84 GLY A N 1
ATOM 673 C CA . GLY A 1 84 ? -4.228 7.414 -8.291 1.00 79.62 84 GLY A CA 1
ATOM 674 C C . GLY A 1 84 ? -4.291 5.883 -8.326 1.00 79.62 84 GLY A C 1
ATOM 675 O O . GLY A 1 84 ? -3.247 5.242 -8.249 1.00 79.62 84 GLY A O 1
ATOM 676 N N . CYS A 1 85 ? -5.478 5.274 -8.337 1.00 90.00 85 CYS A N 1
ATOM 677 C CA . CYS A 1 85 ? -5.631 3.816 -8.193 1.00 90.00 85 CYS A CA 1
ATOM 678 C C . CYS A 1 85 ? -5.800 3.064 -9.521 1.00 90.00 85 CYS A C 1
ATOM 680 O O . CYS A 1 85 ? -6.266 1.921 -9.547 1.00 90.00 85 CYS A O 1
ATOM 682 N N . THR A 1 86 ? -5.486 3.708 -10.641 1.00 93.12 86 THR A N 1
ATOM 683 C CA . THR A 1 86 ? -5.567 3.082 -11.961 1.00 93.12 86 THR A CA 1
ATOM 684 C C . THR A 1 86 ? -4.272 2.347 -12.303 1.00 93.12 86 THR A C 1
ATOM 686 O O . THR A 1 86 ? -3.184 2.723 -11.860 1.00 93.12 86 THR A O 1
ATOM 689 N N . CYS A 1 87 ? -4.403 1.291 -13.108 1.00 92.75 87 CYS A N 1
ATOM 690 C CA . CYS A 1 87 ? -3.272 0.529 -13.632 1.00 92.75 87 CYS A CA 1
ATOM 691 C C . CYS A 1 87 ? -2.319 1.429 -14.434 1.00 92.75 87 CYS A C 1
ATOM 693 O O . CYS A 1 87 ? -1.100 1.333 -14.305 1.00 92.75 87 CYS A O 1
ATOM 695 N N . GLU A 1 88 ? -2.877 2.346 -15.224 1.00 92.06 88 GLU A N 1
ATOM 696 C CA . GLU A 1 88 ? -2.116 3.278 -16.051 1.00 92.06 88 GLU A CA 1
ATOM 697 C C . GLU A 1 88 ? -1.273 4.241 -15.205 1.00 92.06 88 GLU A C 1
ATOM 699 O O . GLU A 1 88 ? -0.071 4.373 -15.428 1.00 92.06 88 GLU A O 1
ATOM 704 N N . GLU A 1 89 ? -1.861 4.872 -14.182 1.00 91.62 89 GLU A N 1
ATOM 705 C CA . GLU A 1 89 ? -1.118 5.778 -13.296 1.00 91.62 89 GLU A CA 1
ATOM 706 C C . GLU A 1 89 ? -0.020 5.063 -12.512 1.00 91.62 89 GLU A C 1
ATOM 708 O O . GLU A 1 89 ? 1.025 5.655 -12.237 1.00 91.62 89 GLU A O 1
ATOM 713 N N . TYR A 1 90 ? -0.256 3.809 -12.124 1.00 92.00 90 TYR A N 1
ATOM 714 C CA . TYR A 1 90 ? 0.751 2.989 -11.464 1.00 92.00 90 TYR A CA 1
ATOM 715 C C . TYR A 1 90 ? 1.917 2.677 -12.405 1.00 92.00 90 TYR A C 1
ATOM 717 O O . TYR A 1 90 ? 3.064 2.967 -12.069 1.00 92.00 90 TYR A O 1
ATOM 725 N N . SER A 1 91 ? 1.618 2.168 -13.601 1.00 91.62 91 SER A N 1
ATOM 726 C CA . SER A 1 91 ? 2.620 1.804 -14.611 1.00 91.62 91 SER A CA 1
ATOM 727 C C . SER A 1 91 ? 3.462 3.010 -15.005 1.00 91.62 91 SER A C 1
ATOM 729 O O . SER A 1 91 ? 4.684 2.971 -14.913 1.00 91.62 91 SER A O 1
ATOM 731 N N . ARG A 1 92 ? 2.806 4.136 -15.312 1.00 91.75 92 ARG A N 1
ATOM 732 C CA . ARG A 1 92 ? 3.468 5.397 -15.662 1.00 91.75 92 ARG A CA 1
ATOM 733 C C . ARG A 1 92 ? 4.387 5.895 -14.547 1.00 91.75 92 ARG A C 1
ATOM 735 O O . ARG A 1 92 ? 5.466 6.407 -14.829 1.00 91.75 92 ARG A O 1
ATOM 742 N N . ALA A 1 93 ? 3.974 5.761 -13.285 1.00 90.62 93 ALA A N 1
ATOM 743 C CA . ALA A 1 93 ? 4.808 6.136 -12.147 1.00 90.62 93 ALA A CA 1
ATOM 744 C C . ALA A 1 93 ? 6.065 5.257 -12.056 1.00 90.62 93 ALA A C 1
ATOM 746 O O . ALA A 1 93 ? 7.154 5.787 -11.845 1.00 90.62 93 ALA A O 1
ATOM 747 N N . LEU A 1 94 ? 5.934 3.942 -12.243 1.00 90.69 94 LEU A N 1
ATOM 748 C CA . LEU A 1 94 ? 7.078 3.034 -12.201 1.00 90.69 94 LEU A CA 1
ATOM 749 C C . LEU A 1 94 ? 8.040 3.248 -13.372 1.00 90.69 94 LEU A C 1
ATOM 751 O O . LEU A 1 94 ? 9.239 3.343 -13.129 1.00 90.69 94 LEU A O 1
ATOM 755 N N . THR A 1 95 ? 7.540 3.402 -14.600 1.00 91.25 95 THR A N 1
ATOM 756 C CA . THR A 1 95 ? 8.374 3.713 -15.776 1.00 91.25 95 THR A CA 1
ATOM 757 C C . THR A 1 95 ? 9.109 5.034 -15.589 1.00 91.25 95 THR A C 1
ATOM 759 O O . THR A 1 95 ? 10.320 5.096 -15.744 1.00 91.25 95 THR A O 1
ATOM 762 N N . LYS A 1 96 ? 8.421 6.078 -15.112 1.00 90.81 96 LYS A N 1
ATOM 763 C CA . LYS A 1 96 ? 9.081 7.352 -14.804 1.00 90.81 96 LYS A CA 1
ATOM 764 C C . LYS A 1 96 ? 10.173 7.199 -13.741 1.00 90.81 96 LYS A C 1
ATOM 766 O O . LYS A 1 96 ? 11.187 7.886 -13.815 1.00 90.81 96 LYS A O 1
ATOM 771 N N . LEU A 1 97 ? 9.971 6.343 -12.734 1.00 87.50 97 LEU A N 1
ATOM 772 C CA . LEU A 1 97 ? 11.003 6.075 -11.732 1.00 87.50 97 LEU A CA 1
ATOM 773 C C . LEU A 1 97 ? 12.196 5.336 -12.336 1.00 87.50 97 LEU A C 1
ATOM 775 O O . LEU A 1 97 ? 13.324 5.682 -12.003 1.00 87.50 97 LEU A O 1
ATOM 779 N N . TRP A 1 98 ? 11.939 4.357 -13.203 1.00 88.38 98 TRP A N 1
ATOM 780 C CA . TRP A 1 98 ? 12.955 3.630 -13.956 1.00 88.38 98 TRP A CA 1
ATOM 781 C C . TRP A 1 98 ? 13.827 4.586 -14.770 1.00 88.38 98 TRP A C 1
ATOM 783 O O . TRP A 1 98 ? 15.030 4.649 -14.540 1.00 88.38 98 TRP A O 1
ATOM 793 N N . ASP A 1 99 ? 13.222 5.436 -15.597 1.00 88.44 99 ASP A N 1
ATOM 794 C CA . ASP A 1 99 ? 13.960 6.400 -16.422 1.00 88.44 99 ASP A CA 1
ATOM 795 C C . ASP A 1 99 ? 14.816 7.351 -15.565 1.00 88.44 99 ASP A C 1
ATOM 797 O O . ASP A 1 99 ? 15.965 7.648 -15.890 1.00 88.44 99 ASP A O 1
ATOM 801 N N . GLN A 1 100 ? 14.286 7.793 -14.416 1.00 85.38 100 GLN A N 1
ATOM 802 C CA . GLN A 1 100 ? 14.990 8.688 -13.490 1.00 85.38 100 GLN A CA 1
ATOM 803 C C . GLN A 1 100 ? 16.211 8.068 -12.808 1.00 85.38 100 GLN A C 1
ATOM 805 O O . GLN A 1 100 ? 17.099 8.819 -12.392 1.00 85.38 100 GLN A O 1
ATOM 810 N N . ILE A 1 101 ? 16.222 6.749 -12.601 1.00 79.62 101 ILE A N 1
ATOM 811 C CA . ILE A 1 101 ? 17.345 6.060 -11.954 1.00 79.62 101 ILE A CA 1
ATOM 812 C C . ILE A 1 101 ? 18.310 5.468 -12.980 1.00 79.62 101 ILE A C 1
ATOM 814 O O . ILE A 1 101 ? 19.508 5.497 -12.732 1.00 79.62 101 ILE A O 1
ATOM 818 N N . SER A 1 102 ? 17.817 5.010 -14.132 1.00 78.19 102 SER A N 1
ATOM 819 C CA . SER A 1 102 ? 18.637 4.474 -15.222 1.00 78.19 102 SER A CA 1
ATOM 820 C C . SER A 1 102 ? 19.376 5.577 -15.984 1.00 78.19 102 SER A C 1
ATOM 822 O O . SER A 1 102 ? 20.491 5.362 -16.434 1.00 78.19 102 SER A O 1
ATOM 824 N N . GLY A 1 103 ? 18.815 6.790 -16.073 1.00 64.62 103 GLY A N 1
ATOM 825 C CA . GLY A 1 103 ? 19.482 7.944 -16.690 1.00 64.62 103 GLY A CA 1
ATOM 826 C C . GLY A 1 103 ? 20.547 8.633 -15.821 1.00 64.62 103 GLY A C 1
ATOM 827 O O . GLY A 1 103 ? 21.105 9.642 -16.240 1.00 64.62 103 GLY A O 1
ATOM 828 N N . ARG A 1 104 ? 20.812 8.151 -14.596 1.00 58.03 104 ARG A N 1
ATOM 829 C CA . ARG A 1 104 ? 21.797 8.749 -13.669 1.00 58.03 104 ARG A CA 1
ATOM 830 C C . ARG A 1 104 ? 23.188 8.122 -13.720 1.00 58.03 104 ARG A C 1
ATOM 832 O O . ARG A 1 104 ? 24.062 8.618 -13.012 1.00 58.03 104 ARG A O 1
ATOM 839 N N . ASP A 1 105 ? 23.421 7.125 -14.569 1.00 47.84 105 ASP A N 1
ATOM 840 C CA . ASP A 1 105 ? 24.758 6.538 -14.744 1.00 47.84 105 ASP A CA 1
ATOM 841 C C . ASP A 1 105 ? 25.796 7.526 -15.339 1.00 47.84 105 ASP A C 1
ATOM 843 O O . ASP A 1 105 ? 26.988 7.225 -15.339 1.00 47.84 105 ASP A O 1
ATOM 847 N N . GLU A 1 106 ? 25.401 8.742 -15.761 1.00 41.34 106 GLU A N 1
ATOM 848 C CA . GLU A 1 106 ? 26.294 9.674 -16.481 1.00 41.34 106 GLU A CA 1
ATOM 849 C C . GLU A 1 106 ? 26.584 11.046 -15.832 1.00 41.34 106 GLU A C 1
ATOM 851 O O . GLU A 1 106 ? 27.401 11.792 -16.368 1.00 41.34 106 GLU A O 1
ATOM 856 N N . GLN A 1 107 ? 26.027 11.419 -14.671 1.00 38.28 107 GLN A N 1
ATOM 857 C CA . GLN A 1 107 ? 26.339 12.732 -14.061 1.00 38.28 107 GLN A CA 1
ATOM 858 C C . GLN A 1 107 ? 26.773 12.637 -12.597 1.00 38.28 107 GLN A C 1
ATOM 860 O O . GLN A 1 107 ? 25.980 12.724 -11.660 1.00 38.28 107 GLN A O 1
ATOM 865 N N . ARG A 1 108 ? 28.094 12.507 -12.430 1.00 47.03 108 ARG A N 1
ATOM 866 C CA . ARG A 1 108 ? 28.824 12.674 -11.170 1.00 47.03 108 ARG A CA 1
ATOM 867 C C . ARG A 1 108 ? 28.997 14.161 -10.874 1.00 47.03 108 ARG A C 1
ATOM 869 O O . ARG A 1 108 ? 29.660 14.857 -11.635 1.00 47.03 108 ARG A O 1
ATOM 876 N N . VAL A 1 109 ? 28.502 14.626 -9.732 1.00 35.47 109 VAL A N 1
ATOM 877 C CA . VAL A 1 109 ? 29.014 15.848 -9.100 1.00 35.47 109 VAL A CA 1
ATOM 878 C C . VAL A 1 109 ? 29.185 15.557 -7.618 1.00 35.47 109 VAL A C 1
ATOM 880 O O . VAL A 1 109 ? 28.234 15.174 -6.938 1.00 35.47 109 VAL A O 1
ATOM 883 N N . GLY A 1 110 ? 30.430 15.681 -7.156 1.00 45.22 110 GLY A N 1
ATOM 884 C CA . GLY A 1 110 ? 30.797 15.532 -5.757 1.00 45.22 110 GLY A CA 1
ATOM 885 C C . GLY A 1 110 ? 30.077 16.569 -4.905 1.00 45.22 110 GLY A C 1
ATOM 886 O O . GLY A 1 110 ? 30.046 17.751 -5.241 1.00 45.22 110 GLY A O 1
ATOM 887 N N . GLN A 1 111 ? 29.493 16.116 -3.803 1.00 39.06 111 GLN A N 1
ATOM 888 C CA . GLN A 1 111 ? 28.988 16.997 -2.765 1.00 39.06 111 GLN A CA 1
ATOM 889 C C . GLN A 1 111 ? 29.377 16.450 -1.397 1.00 39.06 111 GLN A C 1
ATOM 891 O O . GLN A 1 111 ? 29.376 15.240 -1.174 1.00 39.06 111 GLN A O 1
ATOM 896 N N . GLU A 1 112 ? 29.774 17.391 -0.548 1.00 42.22 112 GLU A N 1
ATOM 897 C CA . GLU A 1 112 ? 30.554 17.226 0.671 1.00 42.22 112 GLU A CA 1
ATOM 898 C C . GLU A 1 112 ? 29.903 16.366 1.760 1.00 42.22 112 GLU A C 1
ATOM 900 O O . GLU A 1 112 ? 28.680 16.259 1.891 1.00 42.22 112 GLU A O 1
ATOM 905 N N . ASP A 1 113 ? 30.799 15.800 2.569 1.00 41.81 113 ASP A N 1
ATOM 906 C CA . ASP A 1 113 ? 30.569 14.932 3.714 1.00 41.81 113 ASP A CA 1
ATOM 907 C C . ASP A 1 113 ? 29.692 15.584 4.792 1.00 41.81 113 ASP A C 1
ATOM 909 O O . ASP A 1 113 ? 30.134 16.392 5.609 1.00 41.81 113 ASP A O 1
ATOM 913 N N . LYS A 1 114 ? 28.436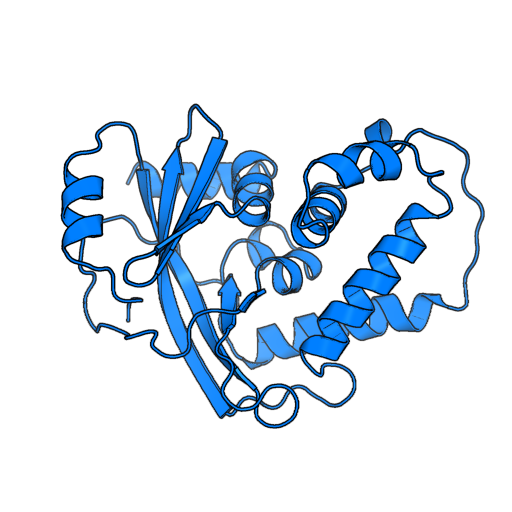 15.147 4.850 1.00 41.22 114 LYS A N 1
ATOM 914 C CA . LYS A 1 114 ? 27.629 15.152 6.076 1.00 41.22 114 LYS A CA 1
ATOM 915 C C . LYS A 1 114 ? 27.250 13.724 6.447 1.00 41.22 114 LYS A C 1
ATOM 917 O O . LYS A 1 114 ? 27.329 12.808 5.634 1.00 41.22 114 LYS A O 1
ATOM 922 N N . SER A 1 115 ? 26.859 13.507 7.697 1.00 42.88 115 SER A N 1
ATOM 923 C CA . SER A 1 115 ? 26.398 12.192 8.151 1.00 42.88 115 SER A CA 1
ATOM 924 C C . SER A 1 115 ? 25.039 11.851 7.525 1.00 42.88 115 SER A C 1
ATOM 926 O O . SER A 1 115 ? 24.177 12.719 7.379 1.00 42.88 115 SER A O 1
ATOM 928 N N . TRP A 1 116 ? 24.795 10.570 7.222 1.00 38.38 116 TRP A N 1
ATOM 929 C CA . TRP A 1 116 ? 23.486 10.047 6.793 1.00 38.38 116 TRP A CA 1
ATOM 930 C C . TRP A 1 116 ? 22.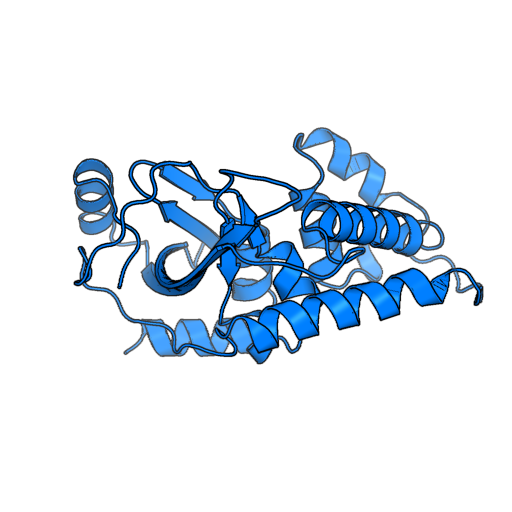333 10.550 7.679 1.00 38.38 116 TRP A C 1
ATOM 932 O O . TRP A 1 116 ? 21.273 10.913 7.174 1.00 38.38 116 TRP A O 1
ATOM 942 N N . ARG A 1 117 ? 22.538 10.653 8.998 1.00 38.50 117 ARG A N 1
ATOM 943 C CA . ARG A 1 117 ? 21.510 11.125 9.945 1.00 38.50 117 ARG A CA 1
ATOM 944 C C . ARG A 1 117 ? 20.982 12.529 9.657 1.00 38.50 117 ARG A C 1
ATOM 946 O O . ARG A 1 117 ? 19.850 12.823 10.025 1.00 38.50 117 ARG A O 1
ATOM 953 N N . GLU A 1 118 ? 21.775 13.370 9.008 1.00 41.88 118 GLU A N 1
ATOM 954 C CA . GLU A 1 118 ? 21.484 14.793 8.833 1.00 41.88 118 GLU A CA 1
ATOM 955 C C . GLU A 1 118 ? 20.804 15.104 7.487 1.00 41.88 118 GLU A C 1
ATOM 957 O O . GLU A 1 118 ? 20.253 16.190 7.328 1.00 41.88 118 GLU A O 1
ATOM 962 N N . ALA A 1 119 ? 20.796 14.164 6.526 1.00 41.22 119 ALA A N 1
ATOM 963 C CA . ALA A 1 119 ? 20.410 14.430 5.129 1.00 41.22 119 ALA A CA 1
ATOM 964 C C . ALA A 1 119 ? 19.355 13.471 4.525 1.00 41.22 119 ALA A C 1
ATOM 966 O O . ALA A 1 119 ? 19.049 13.544 3.330 1.00 41.22 119 ALA A O 1
ATOM 967 N N . ILE A 1 120 ? 18.806 12.529 5.299 1.00 43.06 120 ILE A N 1
ATOM 968 C CA . ILE A 1 120 ? 17.907 11.494 4.765 1.00 43.06 120 ILE A CA 1
ATOM 969 C C . ILE A 1 120 ? 16.458 11.977 4.658 1.00 43.06 120 ILE A C 1
ATOM 971 O O . ILE A 1 120 ? 15.790 12.237 5.657 1.00 43.06 120 ILE A O 1
ATOM 975 N N . SER A 1 121 ? 15.936 11.971 3.428 1.00 47.59 121 SER A N 1
ATOM 976 C CA . SER A 1 121 ? 14.500 12.069 3.178 1.00 47.59 121 SER A CA 1
ATOM 977 C C . SER A 1 121 ? 13.769 10.796 3.654 1.00 47.59 121 SER A C 1
ATOM 979 O O . SER A 1 121 ? 14.334 9.694 3.583 1.00 47.59 121 SER A O 1
ATOM 981 N N . PRO A 1 122 ? 12.512 10.893 4.125 1.00 46.47 122 PRO A N 1
ATOM 982 C CA . PRO A 1 122 ? 11.767 9.771 4.714 1.00 46.47 122 PRO A CA 1
ATOM 983 C C . PRO A 1 122 ? 11.743 8.481 3.872 1.00 46.47 122 PRO A C 1
ATOM 985 O O . PRO A 1 122 ? 11.706 7.372 4.409 1.00 46.47 122 PRO A O 1
ATOM 988 N N . GLU A 1 123 ? 11.812 8.609 2.550 1.00 45.75 123 GLU A N 1
ATOM 989 C CA . GLU A 1 123 ? 11.752 7.516 1.579 1.00 45.75 123 GLU A CA 1
ATOM 990 C C . GLU A 1 123 ? 13.021 6.661 1.564 1.00 45.75 123 GLU A C 1
ATOM 992 O O . GLU A 1 123 ? 12.946 5.448 1.375 1.00 45.75 123 GLU A O 1
ATOM 997 N N . ARG A 1 124 ? 14.188 7.272 1.792 1.00 49.16 124 ARG A N 1
ATOM 998 C CA . ARG A 1 124 ? 15.485 6.573 1.824 1.00 49.16 124 ARG A CA 1
ATOM 999 C C . ARG A 1 124 ? 15.635 5.727 3.093 1.00 49.16 124 ARG A C 1
ATOM 1001 O O . ARG A 1 124 ? 16.132 4.606 3.036 1.00 49.16 124 ARG A O 1
ATOM 1008 N N . LEU A 1 125 ? 15.116 6.215 4.219 1.00 50.66 125 LEU A N 1
ATOM 1009 C CA . LEU A 1 125 ? 15.082 5.487 5.494 1.00 50.66 125 LEU A CA 1
ATOM 1010 C C . LEU A 1 125 ? 14.060 4.334 5.461 1.00 50.66 125 LEU A C 1
ATOM 1012 O O . LEU A 1 125 ? 14.299 3.254 6.004 1.00 50.66 125 LEU A O 1
ATOM 1016 N N . ALA A 1 126 ? 12.928 4.538 4.780 1.00 53.88 126 ALA A N 1
ATOM 1017 C CA . ALA A 1 126 ? 11.939 3.493 4.533 1.00 53.88 126 ALA A CA 1
ATOM 1018 C C . ALA A 1 126 ? 12.491 2.379 3.628 1.00 53.88 126 ALA A C 1
ATOM 1020 O O . ALA A 1 126 ? 12.344 1.206 3.964 1.00 53.88 126 ALA A O 1
ATOM 1021 N N . LEU A 1 127 ? 13.182 2.737 2.540 1.00 53.09 127 LEU A N 1
ATOM 1022 C CA . LEU A 1 127 ? 13.869 1.798 1.646 1.00 53.09 127 LEU A CA 1
ATOM 1023 C C . LEU A 1 127 ? 14.878 0.926 2.421 1.00 53.09 127 LEU A C 1
ATOM 1025 O O . LEU A 1 127 ? 14.804 -0.297 2.345 1.00 53.09 127 LEU A O 1
ATOM 1029 N N . ALA A 1 128 ? 15.731 1.515 3.267 1.00 50.34 128 ALA A N 1
ATOM 1030 C CA . ALA A 1 128 ? 16.679 0.759 4.099 1.00 50.34 128 ALA A CA 1
ATOM 1031 C C . ALA A 1 128 ? 15.993 -0.241 5.059 1.00 50.34 128 ALA A C 1
ATOM 1033 O O . ALA A 1 128 ? 16.476 -1.354 5.271 1.00 50.34 128 ALA A O 1
ATOM 1034 N N . HIS A 1 129 ? 14.831 0.117 5.616 1.00 49.50 129 HIS A N 1
ATOM 1035 C CA . HIS A 1 129 ? 14.045 -0.776 6.475 1.00 49.50 129 HIS A CA 1
ATOM 1036 C C . HIS A 1 129 ? 13.286 -1.877 5.720 1.00 49.50 129 HIS A C 1
ATOM 1038 O O . HIS A 1 129 ? 13.008 -2.914 6.320 1.00 49.50 129 HIS A O 1
ATOM 1044 N N . VAL A 1 130 ? 12.911 -1.651 4.458 1.00 50.09 130 VAL A N 1
ATOM 1045 C CA . VAL A 1 130 ? 12.261 -2.655 3.593 1.00 50.09 130 VAL A CA 1
ATOM 1046 C C . VAL A 1 130 ? 13.259 -3.717 3.149 1.00 50.09 130 VAL A C 1
ATOM 1048 O O . VAL A 1 130 ? 12.906 -4.887 3.035 1.00 50.09 130 VAL A O 1
ATOM 1051 N N . LEU A 1 131 ? 14.503 -3.309 2.920 1.00 42.19 131 LEU A N 1
ATOM 1052 C CA . LEU A 1 131 ? 15.521 -4.138 2.279 1.00 42.19 131 LEU A CA 1
ATOM 1053 C C . LEU A 1 131 ? 16.422 -4.887 3.250 1.00 42.19 131 LEU A C 1
ATOM 1055 O O . LEU A 1 131 ? 17.154 -5.778 2.835 1.00 42.19 131 LEU A O 1
ATOM 1059 N N . SER A 1 132 ? 16.362 -4.553 4.536 1.00 37.31 132 SER A N 1
ATOM 1060 C CA . SER A 1 132 ? 17.074 -5.279 5.576 1.00 37.31 132 SER A CA 1
ATOM 1061 C C . SER A 1 132 ? 16.099 -6.154 6.372 1.00 37.31 132 SER A C 1
ATOM 1063 O O . SER A 1 132 ? 15.362 -5.638 7.222 1.00 37.31 132 SER A O 1
ATOM 1065 N N . PRO A 1 133 ? 16.092 -7.488 6.171 1.00 34.28 133 PRO A N 1
ATOM 1066 C CA . PRO A 1 133 ? 15.273 -8.404 6.965 1.00 34.28 133 PRO A CA 1
ATOM 1067 C C . PRO A 1 133 ? 15.749 -8.505 8.420 1.00 34.28 133 PRO A C 1
ATOM 1069 O O . PRO A 1 133 ? 15.092 -9.139 9.245 1.00 34.28 133 PRO A O 1
ATOM 1072 N N . VAL A 1 134 ? 16.900 -7.911 8.754 1.00 33.78 134 VAL A N 1
ATOM 1073 C CA . VAL A 1 134 ? 17.591 -8.167 10.010 1.00 33.78 134 VAL A CA 1
ATOM 1074 C C . VAL A 1 134 ? 18.019 -6.843 10.648 1.00 33.78 134 VAL A C 1
ATOM 1076 O O . VAL A 1 134 ? 18.845 -6.103 10.120 1.00 33.78 134 VAL A O 1
ATOM 1079 N N . LYS A 1 135 ? 17.465 -6.545 11.830 1.00 37.25 135 LYS A N 1
ATOM 1080 C CA . LYS A 1 135 ? 17.669 -5.282 12.571 1.00 37.25 135 LYS A CA 1
ATOM 1081 C C . LYS A 1 135 ? 19.148 -4.890 12.786 1.00 37.25 135 LYS A C 1
ATOM 1083 O O . LYS A 1 135 ? 19.412 -3.707 12.953 1.00 37.25 135 LYS A O 1
ATOM 1088 N N . TRP A 1 136 ? 20.087 -5.839 12.754 1.00 32.31 136 TRP A N 1
ATOM 1089 C CA . TRP A 1 136 ? 21.536 -5.624 12.919 1.00 32.31 136 TRP A CA 1
ATOM 1090 C C . TRP A 1 136 ? 22.271 -4.987 11.717 1.00 32.31 136 TRP A C 1
ATOM 1092 O O . TRP A 1 136 ? 23.340 -4.428 11.918 1.00 32.31 136 TRP A O 1
ATOM 1102 N N . ILE A 1 137 ? 21.712 -5.007 10.495 1.00 35.41 137 ILE A N 1
ATOM 1103 C CA . ILE A 1 137 ? 22.356 -4.437 9.282 1.00 35.41 137 ILE A CA 1
ATOM 1104 C C . ILE A 1 137 ? 22.080 -2.928 9.148 1.00 35.41 137 ILE A C 1
ATOM 1106 O O . ILE A 1 137 ? 22.785 -2.207 8.449 1.00 35.41 137 ILE A O 1
ATOM 1110 N N . ILE A 1 138 ? 21.074 -2.421 9.861 1.00 37.53 138 ILE A N 1
ATOM 1111 C CA . ILE A 1 138 ? 20.705 -0.999 9.822 1.00 37.53 138 ILE A CA 1
ATOM 1112 C C . ILE A 1 138 ? 21.779 -0.133 10.492 1.00 37.53 138 ILE A C 1
ATOM 1114 O O . ILE A 1 138 ? 22.088 0.941 9.990 1.00 37.53 138 ILE A O 1
ATOM 1118 N N . GLY A 1 139 ? 22.420 -0.644 11.549 1.00 40.50 139 GLY A N 1
ATOM 1119 C CA . GLY A 1 139 ? 23.553 0.018 12.201 1.00 40.50 139 GLY A CA 1
ATOM 1120 C C . GLY A 1 139 ? 24.715 0.352 11.248 1.00 40.50 139 GLY A C 1
ATOM 1121 O O . GLY A 1 139 ? 25.144 1.501 11.232 1.00 40.50 139 GLY A O 1
ATOM 1122 N N . PRO A 1 140 ? 25.217 -0.590 10.425 1.00 40.50 140 PRO A N 1
ATOM 1123 C CA . PRO A 1 140 ? 26.296 -0.296 9.478 1.00 40.50 140 PRO A CA 1
ATOM 1124 C C . PRO A 1 140 ? 25.909 0.643 8.323 1.00 40.50 140 PRO A C 1
ATOM 1126 O O . PRO A 1 140 ? 26.761 1.406 7.878 1.00 40.50 140 PRO A O 1
ATOM 1129 N N . MET A 1 141 ? 24.653 0.648 7.853 1.00 42.81 141 MET A N 1
ATOM 1130 C CA . MET A 1 141 ? 24.235 1.537 6.751 1.00 42.81 141 MET A CA 1
ATOM 1131 C C . MET A 1 141 ? 24.069 3.004 7.173 1.00 42.81 141 MET A C 1
ATOM 1133 O O . MET A 1 141 ? 24.278 3.893 6.355 1.00 42.81 141 MET A O 1
ATOM 1137 N N . GLU A 1 142 ? 23.742 3.268 8.442 1.00 41.59 142 GLU A N 1
ATOM 1138 C CA . GLU A 1 142 ? 23.675 4.629 9.008 1.00 41.59 142 GLU A CA 1
ATOM 1139 C C . GLU A 1 142 ? 25.039 5.345 9.039 1.00 41.59 142 GLU A C 1
ATOM 1141 O O . GLU A 1 142 ? 25.076 6.569 9.158 1.00 41.59 142 GLU A O 1
ATOM 1146 N N . ASN A 1 143 ? 26.142 4.597 8.921 1.00 43.47 143 ASN A N 1
ATOM 1147 C CA . ASN A 1 143 ? 27.516 5.108 8.962 1.00 43.47 143 ASN A CA 1
ATOM 1148 C C . ASN A 1 143 ? 28.182 5.162 7.578 1.00 43.47 143 ASN A C 1
ATOM 1150 O O . ASN A 1 143 ? 29.373 5.461 7.487 1.00 43.47 143 ASN A O 1
ATOM 1154 N N . LEU A 1 144 ? 27.456 4.833 6.502 1.00 47.69 144 LEU A N 1
ATOM 1155 C CA . LEU A 1 144 ? 28.018 4.886 5.156 1.00 47.69 144 LEU A CA 1
ATOM 1156 C C . LEU A 1 144 ? 28.225 6.343 4.714 1.00 47.69 144 LEU A C 1
ATOM 1158 O O . LEU A 1 144 ? 27.385 7.193 5.009 1.00 47.69 144 LEU A O 1
ATOM 1162 N N . PRO A 1 145 ? 29.298 6.649 3.968 1.00 42.50 145 PRO A N 1
ATOM 1163 C CA . PRO A 1 145 ? 29.490 7.971 3.382 1.00 42.50 145 PRO A CA 1
ATOM 1164 C C . PRO A 1 145 ? 28.293 8.377 2.508 1.00 42.50 145 PRO A C 1
ATOM 1166 O O . PRO A 1 145 ? 27.739 7.553 1.768 1.00 42.50 145 PRO A O 1
ATOM 1169 N N . LEU A 1 146 ? 27.894 9.654 2.562 1.00 47.91 146 LEU A N 1
ATOM 1170 C CA . LEU A 1 146 ? 26.794 10.192 1.745 1.00 47.91 146 LEU A CA 1
ATOM 1171 C C . LEU A 1 146 ? 27.033 10.043 0.242 1.00 47.91 146 LEU A C 1
ATOM 1173 O O . LEU A 1 146 ? 26.065 10.022 -0.510 1.00 47.91 146 LEU A O 1
ATOM 1177 N N . SER A 1 147 ? 28.285 9.900 -0.187 1.00 48.38 147 SER A N 1
ATOM 1178 C CA . SER A 1 147 ? 28.657 9.657 -1.580 1.00 48.38 147 SER A CA 1
ATOM 1179 C C . SER A 1 147 ? 28.176 8.301 -2.109 1.00 48.38 147 SER A C 1
ATOM 1181 O O . SER A 1 147 ? 27.867 8.198 -3.287 1.00 48.38 147 SER A O 1
ATOM 1183 N N . ILE A 1 148 ? 28.036 7.283 -1.250 1.00 48.66 148 ILE A N 1
ATOM 1184 C CA . ILE A 1 148 ? 27.661 5.906 -1.640 1.00 48.66 148 ILE A CA 1
ATOM 1185 C C . ILE A 1 148 ? 26.151 5.655 -1.428 1.00 48.66 148 ILE A C 1
ATOM 1187 O O . ILE A 1 148 ? 25.549 4.726 -1.971 1.00 48.66 148 ILE A O 1
ATOM 1191 N N . ALA A 1 149 ? 25.498 6.518 -0.646 1.00 54.88 149 ALA A N 1
ATOM 1192 C CA . ALA A 1 149 ? 24.088 6.404 -0.279 1.00 54.88 149 ALA A CA 1
ATOM 1193 C C . ALA A 1 149 ? 23.102 6.379 -1.452 1.00 54.88 149 ALA A C 1
ATOM 1195 O O . ALA A 1 149 ? 22.190 5.541 -1.456 1.00 54.88 149 ALA A O 1
ATOM 1196 N N . PRO A 1 150 ? 23.218 7.308 -2.420 1.00 57.69 150 PRO A N 1
ATOM 1197 C CA . PRO A 1 150 ? 22.297 7.384 -3.535 1.00 57.69 150 PRO A CA 1
ATOM 1198 C C . PRO A 1 150 ? 22.477 6.179 -4.448 1.00 57.69 150 PRO A C 1
ATOM 1200 O O . PRO A 1 150 ? 21.474 5.663 -4.924 1.00 57.69 150 PRO A O 1
ATOM 1203 N N . ASP A 1 151 ? 23.707 5.697 -4.618 1.00 61.31 151 ASP A N 1
ATOM 1204 C CA . ASP A 1 151 ? 24.042 4.584 -5.508 1.00 61.31 151 ASP A CA 1
ATOM 1205 C C . ASP A 1 151 ? 23.501 3.263 -4.969 1.00 61.31 151 ASP A C 1
ATOM 1207 O O . ASP A 1 151 ? 22.836 2.522 -5.694 1.00 61.31 151 ASP A O 1
ATOM 1211 N N . ILE A 1 152 ? 23.663 3.008 -3.667 1.00 63.59 152 ILE A N 1
ATOM 1212 C CA . ILE A 1 152 ? 23.047 1.853 -3.002 1.00 63.59 152 ILE A CA 1
ATOM 1213 C C . ILE A 1 152 ? 21.521 1.945 -3.103 1.00 63.59 152 ILE A C 1
ATOM 1215 O O . ILE A 1 152 ? 20.867 0.997 -3.534 1.00 63.59 152 ILE A O 1
ATOM 1219 N N . ALA A 1 153 ? 20.934 3.095 -2.763 1.00 65.50 153 ALA A N 1
ATOM 1220 C CA . ALA A 1 153 ? 19.486 3.277 -2.830 1.00 65.50 153 ALA A CA 1
ATOM 1221 C C . ALA A 1 153 ? 18.939 3.112 -4.259 1.00 65.50 153 ALA A C 1
ATOM 1223 O O . ALA A 1 153 ? 17.905 2.474 -4.442 1.00 65.50 153 ALA A O 1
ATOM 1224 N N . ASN A 1 154 ? 19.614 3.661 -5.267 1.00 70.50 154 ASN A N 1
ATOM 1225 C CA . ASN A 1 154 ? 19.208 3.555 -6.665 1.00 70.50 154 ASN A CA 1
ATOM 1226 C C . ASN A 1 154 ? 19.363 2.126 -7.180 1.00 70.50 154 ASN A C 1
ATOM 1228 O O . ASN A 1 154 ? 18.438 1.642 -7.821 1.00 70.50 154 ASN A O 1
ATOM 1232 N N . THR A 1 155 ? 20.449 1.427 -6.838 1.00 69.06 155 THR A N 1
ATOM 1233 C CA . THR A 1 155 ? 20.637 0.005 -7.177 1.00 69.06 155 THR A CA 1
ATOM 1234 C C . THR A 1 155 ? 19.494 -0.836 -6.616 1.00 69.06 155 THR A C 1
ATOM 1236 O O . THR A 1 155 ? 18.880 -1.625 -7.326 1.00 69.06 155 THR A O 1
ATOM 1239 N N . LEU A 1 156 ? 19.118 -0.597 -5.361 1.00 68.88 156 LEU A N 1
ATOM 1240 C CA . LEU A 1 156 ? 18.021 -1.319 -4.725 1.00 68.88 156 LEU A CA 1
ATOM 1241 C C . LEU A 1 156 ? 16.657 -0.983 -5.340 1.00 68.88 156 LEU A C 1
ATOM 1243 O O . LEU A 1 156 ? 15.836 -1.874 -5.545 1.00 68.88 156 LEU A O 1
ATOM 1247 N N . LEU A 1 157 ? 16.400 0.290 -5.655 1.00 75.69 157 LEU A N 1
ATOM 1248 C CA . LEU A 1 157 ? 15.190 0.695 -6.380 1.00 75.69 157 LEU A CA 1
ATOM 1249 C C . LEU A 1 157 ? 15.146 0.055 -7.772 1.00 75.69 157 LEU A C 1
ATOM 1251 O O . LEU A 1 157 ? 14.090 -0.405 -8.195 1.00 75.69 157 LEU A O 1
ATOM 1255 N N . HIS A 1 158 ? 16.283 -0.007 -8.458 1.00 79.88 158 HIS A N 1
ATOM 1256 C CA . HIS A 1 158 ? 16.427 -0.630 -9.765 1.00 79.88 158 HIS A CA 1
ATOM 1257 C C . HIS A 1 158 ? 16.138 -2.132 -9.700 1.00 79.88 158 HIS A C 1
ATOM 1259 O O . HIS A 1 158 ? 15.345 -2.631 -10.497 1.00 79.88 158 HIS A O 1
ATOM 1265 N N . ASP A 1 159 ? 16.658 -2.837 -8.696 1.00 73.81 159 ASP A N 1
ATOM 1266 C CA . ASP A 1 159 ? 16.360 -4.253 -8.469 1.00 73.81 159 ASP A CA 1
ATOM 1267 C C . ASP A 1 159 ? 14.884 -4.488 -8.132 1.00 73.81 159 ASP A C 1
ATOM 1269 O O . ASP A 1 159 ? 14.271 -5.428 -8.639 1.00 73.81 159 ASP A O 1
ATOM 1273 N N . MET A 1 160 ? 14.271 -3.615 -7.327 1.00 79.75 160 MET A N 1
ATOM 1274 C CA . MET A 1 160 ? 12.834 -3.669 -7.036 1.00 79.75 160 MET A CA 1
ATOM 1275 C C . MET A 1 160 ? 11.979 -3.430 -8.290 1.00 79.75 160 MET A C 1
ATOM 1277 O O . MET A 1 160 ? 10.959 -4.093 -8.472 1.00 79.75 160 MET A O 1
ATOM 1281 N N . LEU A 1 161 ? 12.377 -2.507 -9.168 1.00 84.75 161 LEU A N 1
ATOM 1282 C CA . LEU A 1 161 ? 11.674 -2.236 -10.426 1.00 84.75 161 LEU A CA 1
ATOM 1283 C C . LEU A 1 161 ? 11.846 -3.380 -11.429 1.00 84.75 161 LEU A C 1
ATOM 1285 O O . LEU A 1 161 ? 10.857 -3.800 -12.028 1.00 84.75 161 LEU A O 1
ATOM 1289 N N . LYS A 1 162 ? 13.050 -3.954 -11.549 1.00 83.81 162 LYS A N 1
ATOM 1290 C CA . LYS A 1 162 ? 13.289 -5.194 -12.310 1.00 83.81 162 LYS A CA 1
ATOM 1291 C C . LYS A 1 162 ? 12.472 -6.355 -11.762 1.00 83.81 162 LYS A C 1
ATOM 1293 O O . LYS A 1 162 ? 11.909 -7.137 -12.519 1.00 83.81 162 LYS A O 1
ATOM 1298 N N . TYR A 1 163 ? 12.349 -6.461 -10.440 1.00 80.88 163 TYR A N 1
ATOM 1299 C CA . TYR A 1 163 ? 11.514 -7.481 -9.807 1.00 80.88 163 TYR A CA 1
ATOM 1300 C C . TYR A 1 163 ? 10.037 -7.372 -10.229 1.00 80.88 163 TYR A C 1
ATOM 1302 O O . TYR A 1 163 ? 9.351 -8.394 -10.308 1.00 80.88 163 TYR A O 1
ATOM 1310 N N . LEU A 1 164 ? 9.567 -6.157 -10.533 1.00 83.69 164 LEU A N 1
ATOM 1311 C CA . LEU A 1 164 ? 8.233 -5.865 -11.071 1.00 83.69 164 LEU A CA 1
ATOM 1312 C C . LEU A 1 164 ? 8.187 -5.776 -12.609 1.00 83.69 164 LEU A C 1
ATOM 1314 O O . LEU A 1 164 ? 7.134 -5.474 -13.163 1.00 83.69 164 LEU A O 1
ATOM 1318 N N . CYS A 1 165 ? 9.296 -6.054 -13.294 1.00 84.25 165 CYS A N 1
ATOM 1319 C CA . CYS A 1 165 ? 9.452 -5.992 -14.748 1.00 84.25 165 CYS A CA 1
ATOM 1320 C C . CYS A 1 165 ? 9.096 -4.678 -15.416 1.00 84.25 165 CYS A C 1
ATOM 1322 O O . CYS A 1 165 ? 8.506 -4.623 -16.493 1.00 84.25 165 CYS A O 1
ATOM 1324 N N . VAL A 1 166 ? 9.519 -3.598 -14.779 1.00 85.12 166 VAL A N 1
ATOM 1325 C CA . VAL A 1 166 ? 9.426 -2.266 -15.369 1.00 85.12 166 VAL A CA 1
ATOM 1326 C C . VAL A 1 166 ? 10.380 -2.118 -16.561 1.00 85.12 166 VAL A C 1
ATOM 1328 O O . VAL A 1 166 ? 10.062 -1.390 -17.494 1.00 85.12 166 VAL A O 1
ATOM 1331 N N . ASP A 1 167 ? 11.486 -2.870 -16.584 1.00 80.75 167 ASP A N 1
ATOM 1332 C CA . ASP A 1 167 ? 12.478 -2.903 -17.668 1.00 80.75 167 ASP A CA 1
ATOM 1333 C C . ASP A 1 167 ? 11.956 -3.512 -18.979 1.00 80.75 167 ASP A C 1
ATOM 1335 O O . ASP A 1 167 ? 12.539 -3.289 -20.037 1.00 80.75 167 ASP A O 1
ATOM 1339 N N . LYS A 1 168 ? 10.865 -4.284 -18.918 1.00 76.88 168 LYS A N 1
ATOM 1340 C CA . LYS A 1 168 ? 10.286 -5.020 -20.056 1.00 76.88 168 LYS A CA 1
ATOM 1341 C C . LYS A 1 168 ? 8.833 -4.652 -20.335 1.00 76.88 168 LYS A C 1
ATOM 1343 O O . LYS A 1 168 ? 8.138 -5.425 -20.986 1.00 76.88 168 LYS A O 1
ATOM 1348 N N . GLU A 1 169 ? 8.407 -3.483 -19.851 1.00 78.19 169 GLU A N 1
ATOM 1349 C CA . GLU A 1 169 ? 7.009 -3.046 -19.804 1.00 78.19 169 GLU A CA 1
ATOM 1350 C C . GLU A 1 169 ? 6.150 -3.902 -18.851 1.00 78.19 169 GLU A C 1
ATOM 1352 O O . GLU A 1 169 ? 6.066 -5.129 -18.941 1.00 78.19 169 GLU A O 1
ATOM 1357 N N . VAL A 1 170 ? 5.468 -3.249 -17.904 1.00 79.62 170 VAL A N 1
ATOM 1358 C CA . VAL A 1 170 ? 4.699 -3.966 -16.879 1.00 79.62 170 VAL A CA 1
ATOM 1359 C C . VAL A 1 170 ? 3.386 -4.488 -17.464 1.00 79.62 170 VAL A C 1
ATOM 1361 O O . VAL A 1 170 ? 2.457 -3.723 -17.716 1.00 79.62 170 VAL A O 1
ATOM 1364 N N . LYS A 1 171 ? 3.273 -5.811 -17.616 1.00 85.31 171 LYS A N 1
ATOM 1365 C CA . LYS A 1 171 ? 2.041 -6.476 -18.067 1.00 85.31 171 LYS A CA 1
ATOM 1366 C C . LYS A 1 171 ? 1.269 -7.095 -16.906 1.00 85.31 171 LYS A C 1
ATOM 1368 O O . LYS A 1 171 ? 1.722 -8.051 -16.269 1.00 85.31 171 LYS A O 1
ATOM 1373 N N . PHE A 1 172 ? 0.075 -6.563 -16.666 1.00 88.81 172 PHE A N 1
ATOM 1374 C CA . PHE A 1 172 ? -0.831 -7.005 -15.608 1.00 88.81 172 PHE A CA 1
ATOM 1375 C C . PHE A 1 172 ? -1.806 -8.059 -16.132 1.00 88.81 172 PHE A C 1
ATOM 1377 O O . PHE A 1 172 ? -2.444 -7.852 -17.160 1.00 88.81 172 PHE A O 1
ATOM 1384 N N . ASP A 1 173 ? -1.979 -9.151 -15.390 1.00 87.31 173 ASP A N 1
ATOM 1385 C CA . ASP A 1 173 ? -3.047 -10.128 -15.661 1.00 87.31 173 ASP A CA 1
ATOM 1386 C C . ASP A 1 173 ? -4.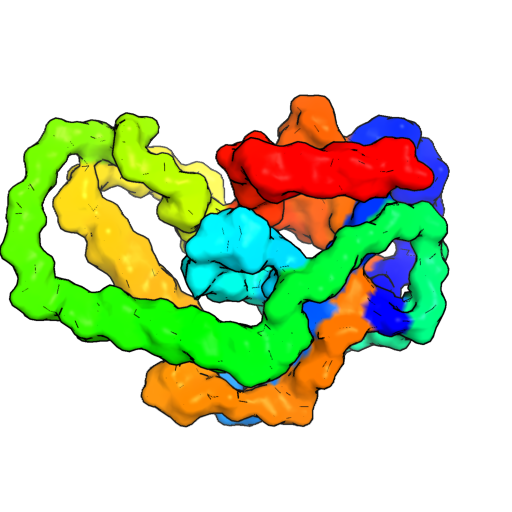382 -9.694 -15.052 1.00 87.31 173 ASP A C 1
ATOM 1388 O O . ASP A 1 173 ? -5.459 -9.997 -15.561 1.00 87.31 173 ASP A O 1
ATOM 1392 N N . ALA A 1 174 ? -4.315 -9.000 -13.918 1.00 89.12 174 ALA A N 1
ATOM 1393 C CA . ALA A 1 174 ? -5.477 -8.521 -13.196 1.00 89.12 174 ALA A CA 1
ATOM 1394 C C . ALA A 1 174 ? -5.133 -7.234 -12.452 1.00 89.12 174 ALA A C 1
ATOM 1396 O O . ALA A 1 174 ? -4.064 -7.124 -11.858 1.00 89.12 174 ALA A O 1
ATOM 1397 N N . TRP A 1 175 ? -6.081 -6.297 -12.421 1.00 94.06 175 TRP A N 1
ATOM 1398 C CA . TRP A 1 175 ? -6.022 -5.094 -11.596 1.00 94.06 175 TRP A CA 1
ATOM 1399 C C . TRP A 1 175 ? -7.370 -4.883 -10.913 1.00 94.06 175 TRP A C 1
ATOM 1401 O O . TRP A 1 175 ? -8.394 -4.711 -11.574 1.00 94.06 175 TRP A O 1
ATOM 1411 N N . ARG A 1 176 ? -7.398 -4.903 -9.580 1.00 94.94 176 ARG A N 1
ATOM 1412 C CA . ARG A 1 176 ? -8.626 -4.717 -8.797 1.00 94.94 176 ARG A CA 1
ATOM 1413 C C . ARG A 1 176 ? -8.413 -3.673 -7.721 1.00 94.94 176 ARG A C 1
ATOM 1415 O O . ARG A 1 176 ? -7.587 -3.845 -6.832 1.00 94.94 176 ARG A O 1
ATOM 1422 N N . GLN A 1 177 ? -9.212 -2.615 -7.753 1.00 96.12 177 GLN A N 1
ATOM 1423 C CA . GLN A 1 177 ? -9.174 -1.597 -6.712 1.00 96.12 177 GLN A CA 1
ATOM 1424 C C . GLN A 1 177 ? -9.949 -2.063 -5.472 1.00 96.12 177 GLN A C 1
ATOM 1426 O O . GLN A 1 177 ? -11.178 -2.202 -5.491 1.00 96.12 177 GLN A O 1
ATOM 1431 N N . VAL A 1 178 ? -9.246 -2.263 -4.367 1.00 96.31 178 VAL A N 1
ATOM 1432 C CA . VAL A 1 178 ? -9.781 -2.837 -3.127 1.00 96.31 178 VAL A CA 1
ATOM 1433 C C . VAL A 1 178 ? -9.400 -1.984 -1.925 1.00 96.31 178 VAL A C 1
ATOM 1435 O O . VAL A 1 178 ? -8.468 -1.187 -1.968 1.00 96.31 178 VAL A O 1
ATOM 1438 N N . TYR A 1 179 ? -10.121 -2.147 -0.827 1.00 97.50 179 TYR A N 1
ATOM 1439 C CA . TYR A 1 179 ? -9.723 -1.586 0.456 1.00 97.50 179 TYR A CA 1
ATOM 1440 C C . TYR A 1 179 ? -9.021 -2.640 1.305 1.00 97.50 179 TYR A C 1
ATOM 1442 O O . TYR A 1 179 ? -9.523 -3.753 1.459 1.00 97.50 179 TYR A O 1
ATOM 1450 N N . THR A 1 180 ? -7.880 -2.276 1.875 1.00 95.94 180 THR A N 1
ATOM 1451 C CA . THR A 1 180 ? -7.171 -3.074 2.877 1.00 95.94 180 THR A CA 1
ATOM 1452 C C . THR A 1 180 ? -7.335 -2.408 4.235 1.00 95.94 180 THR A C 1
ATOM 1454 O O . THR A 1 180 ? -7.303 -1.184 4.320 1.00 95.94 180 THR A O 1
ATOM 1457 N N . LEU A 1 181 ? -7.533 -3.173 5.308 1.00 96.94 181 LEU A N 1
ATOM 1458 C CA . LEU A 1 181 ? -7.680 -2.566 6.630 1.00 96.94 181 LEU A CA 1
ATOM 1459 C C . LEU A 1 181 ? -6.307 -2.189 7.186 1.00 96.94 181 LEU A C 1
ATOM 1461 O O . LEU A 1 181 ? -5.436 -3.053 7.334 1.00 96.94 181 LEU A O 1
ATOM 1465 N N . LEU A 1 182 ? -6.147 -0.916 7.531 1.00 96.50 182 LEU A N 1
ATOM 1466 C CA . LEU A 1 182 ? -5.069 -0.435 8.377 1.00 96.50 182 LEU A CA 1
ATOM 1467 C C . LEU A 1 182 ? -5.520 -0.369 9.830 1.00 96.50 182 LEU A C 1
ATOM 1469 O O . LEU A 1 182 ? -6.634 0.049 10.147 1.00 96.50 182 LEU A O 1
ATOM 1473 N N . VAL A 1 183 ? -4.610 -0.766 10.711 1.00 96.38 183 VAL A N 1
ATOM 1474 C CA . VAL A 1 183 ? -4.723 -0.599 12.157 1.00 96.38 183 VAL A CA 1
ATOM 1475 C C . VAL A 1 183 ? -3.639 0.378 12.577 1.00 96.38 183 VAL A C 1
ATOM 1477 O O . VAL A 1 183 ? -2.451 0.096 12.406 1.00 96.38 183 VAL A O 1
ATOM 1480 N N . LEU A 1 184 ? -4.050 1.518 13.117 1.00 96.06 184 LEU A N 1
ATOM 1481 C CA . LEU A 1 184 ? -3.177 2.614 13.507 1.00 96.06 184 LEU A CA 1
ATOM 1482 C C . LEU A 1 184 ? -3.133 2.736 15.030 1.00 96.06 184 LEU A C 1
ATOM 1484 O O . LEU A 1 184 ? -4.153 2.676 15.715 1.00 96.06 184 LEU A O 1
ATOM 1488 N N . ASP A 1 185 ? -1.929 2.906 15.555 1.00 94.06 185 ASP A N 1
ATOM 1489 C CA . ASP A 1 185 ? -1.658 3.286 16.937 1.00 94.06 185 ASP A CA 1
ATOM 1490 C C . ASP A 1 185 ? -0.997 4.658 16.894 1.00 94.06 185 ASP A C 1
ATOM 1492 O O . ASP A 1 185 ? 0.169 4.765 16.506 1.00 94.06 185 ASP A O 1
ATOM 1496 N N . LEU A 1 186 ? -1.769 5.700 17.199 1.00 91.81 186 LEU A N 1
ATOM 1497 C CA . LEU A 1 186 ? -1.310 7.080 17.055 1.00 91.81 186 LEU A CA 1
ATOM 1498 C C . LEU A 1 186 ? -0.252 7.429 18.110 1.00 91.81 186 LEU A C 1
ATOM 1500 O O . LEU A 1 186 ? 0.718 8.111 17.791 1.00 91.81 186 LEU A O 1
ATOM 1504 N N . GLU A 1 187 ? -0.378 6.888 19.327 1.00 90.81 187 GLU A N 1
ATOM 1505 C CA . GLU A 1 187 ? 0.587 7.098 20.413 1.00 90.81 187 GLU A CA 1
ATOM 1506 C C . GLU A 1 187 ? 1.944 6.476 20.079 1.00 90.81 187 GLU A C 1
ATOM 1508 O O . GLU A 1 187 ? 2.985 7.127 20.169 1.00 90.81 187 GLU A O 1
ATOM 1513 N N . LYS A 1 188 ? 1.946 5.210 19.643 1.00 91.62 188 LYS A N 1
ATOM 1514 C CA . LYS A 1 188 ? 3.183 4.489 19.299 1.00 91.62 188 LYS A CA 1
ATOM 1515 C C . LYS A 1 188 ? 3.664 4.761 17.879 1.00 91.62 188 LYS A C 1
ATOM 1517 O O . LYS A 1 188 ? 4.717 4.251 17.502 1.00 91.62 188 LYS A O 1
ATOM 1522 N N . LYS A 1 189 ? 2.904 5.521 17.085 1.00 90.12 189 LYS A N 1
ATOM 1523 C CA . LYS A 1 189 ? 3.161 5.769 15.658 1.00 90.12 189 LYS A CA 1
ATOM 1524 C C . LYS A 1 189 ? 3.375 4.465 14.883 1.00 90.12 189 LYS A C 1
ATOM 1526 O O . LYS A 1 189 ? 4.323 4.322 14.109 1.00 90.12 189 LYS A O 1
ATOM 1531 N N . HIS A 1 190 ? 2.508 3.482 15.131 1.00 92.44 190 HIS A N 1
ATOM 1532 C CA . HIS A 1 190 ? 2.558 2.175 14.473 1.00 92.44 190 HIS A CA 1
ATOM 1533 C C . HIS A 1 190 ? 1.403 1.990 13.489 1.00 92.44 190 HIS A C 1
ATOM 1535 O O . HIS A 1 190 ? 0.281 2.428 13.744 1.00 92.44 190 HIS A O 1
ATOM 1541 N N . ALA A 1 191 ? 1.678 1.282 12.395 1.00 91.69 191 ALA A N 1
ATOM 1542 C CA . ALA A 1 191 ? 0.710 0.964 11.357 1.00 91.69 191 ALA A CA 1
ATOM 1543 C C . ALA A 1 191 ? 0.843 -0.506 10.950 1.00 91.69 191 ALA A C 1
ATOM 1545 O O . ALA A 1 191 ? 1.919 -0.989 10.578 1.00 91.69 191 ALA A O 1
ATOM 1546 N N . GLU A 1 192 ? -0.274 -1.224 11.009 1.00 93.69 192 GLU A N 1
ATOM 1547 C CA . GLU A 1 192 ? -0.366 -2.617 10.588 1.00 93.69 192 GLU A CA 1
ATOM 1548 C C . GLU A 1 192 ? -1.354 -2.759 9.432 1.00 93.69 192 GLU A C 1
ATOM 1550 O O . GLU A 1 192 ? -2.480 -2.271 9.502 1.00 93.69 192 GLU A O 1
ATOM 1555 N N . VAL A 1 193 ? -0.950 -3.485 8.394 1.00 92.31 193 VAL A N 1
ATOM 1556 C CA . VAL A 1 193 ? -1.819 -3.913 7.294 1.00 92.31 193 VAL A CA 1
ATOM 1557 C C . VAL A 1 193 ? -2.424 -5.264 7.652 1.00 92.31 193 VAL A C 1
ATOM 1559 O O . VAL A 1 193 ? -1.701 -6.191 8.031 1.00 92.31 193 VAL A O 1
ATOM 1562 N N . VAL A 1 194 ? -3.740 -5.405 7.520 1.00 94.00 194 VAL A N 1
ATOM 1563 C CA . VAL A 1 194 ? -4.454 -6.649 7.831 1.00 94.00 194 VAL A CA 1
ATOM 1564 C C . VAL A 1 194 ? -4.920 -7.330 6.550 1.00 94.00 194 VAL A C 1
ATOM 1566 O O . VAL A 1 194 ? -5.662 -6.749 5.762 1.00 94.00 194 VAL A O 1
ATOM 1569 N N . ILE A 1 195 ? -4.507 -8.585 6.360 1.00 91.50 195 ILE A N 1
ATOM 1570 C CA . ILE A 1 195 ? -4.867 -9.401 5.192 1.00 91.50 195 ILE A CA 1
ATOM 1571 C C . ILE A 1 195 ? -5.168 -10.821 5.664 1.00 91.50 195 ILE A C 1
ATOM 1573 O O . ILE A 1 195 ? -4.289 -11.522 6.179 1.00 91.50 195 ILE A O 1
ATOM 1577 N N . GLY A 1 196 ? -6.411 -11.262 5.484 1.00 91.00 196 GLY A N 1
ATOM 1578 C CA . GLY A 1 196 ? -6.874 -12.573 5.922 1.00 91.00 196 GLY A CA 1
ATOM 1579 C C . GLY A 1 196 ? -6.666 -12.763 7.424 1.00 91.00 196 GLY A C 1
ATOM 1580 O O . GLY A 1 196 ? -7.238 -12.053 8.248 1.00 91.00 196 GLY A O 1
ATOM 1581 N N . SER A 1 197 ? -5.840 -13.739 7.795 1.00 89.12 197 SER A N 1
ATOM 1582 C CA . SER A 1 197 ? -5.513 -14.070 9.187 1.00 89.12 197 SER A CA 1
ATOM 1583 C C . SER A 1 197 ? -4.204 -13.459 9.692 1.00 89.12 197 SER A C 1
ATOM 1585 O O . SER A 1 197 ? -3.764 -13.811 10.788 1.00 89.12 197 SER A O 1
ATOM 1587 N N . LYS A 1 198 ? -3.579 -12.554 8.929 1.00 88.44 198 LYS A N 1
ATOM 1588 C CA . LYS A 1 198 ? -2.275 -11.973 9.261 1.00 88.44 198 LYS A CA 1
ATOM 1589 C C . LYS A 1 198 ? -2.351 -10.457 9.422 1.00 88.44 198 LYS A C 1
ATOM 1591 O O . LYS A 1 198 ? -3.090 -9.775 8.712 1.00 88.44 198 LYS A O 1
ATOM 1596 N N . LYS A 1 199 ? -1.549 -9.956 10.361 1.00 89.12 199 LYS A N 1
ATOM 1597 C CA . LYS A 1 199 ? -1.228 -8.539 10.523 1.00 89.12 199 LYS A CA 1
ATOM 1598 C C . LYS A 1 199 ? 0.241 -8.345 10.189 1.00 89.12 199 LYS A C 1
ATOM 1600 O O . LYS A 1 199 ? 1.081 -9.083 10.701 1.00 89.12 199 LYS A O 1
ATOM 1605 N N . TYR A 1 200 ? 0.537 -7.364 9.355 1.00 83.88 200 TYR A N 1
ATOM 1606 C CA . TYR A 1 200 ? 1.894 -7.032 8.957 1.00 83.88 200 TYR A CA 1
ATOM 1607 C C . TYR A 1 200 ? 2.181 -5.615 9.400 1.00 83.88 200 TYR A C 1
ATOM 1609 O O . TYR A 1 200 ? 1.565 -4.674 8.904 1.00 83.88 200 TYR A O 1
ATOM 1617 N N . ARG A 1 201 ? 3.127 -5.456 10.321 1.00 83.50 201 ARG A N 1
ATOM 1618 C CA . ARG A 1 201 ? 3.644 -4.130 10.629 1.00 83.50 201 ARG A CA 1
ATOM 1619 C C . ARG A 1 201 ? 4.342 -3.580 9.387 1.00 83.50 201 ARG A C 1
ATOM 1621 O O . ARG A 1 201 ? 5.261 -4.218 8.876 1.00 83.50 201 ARG A O 1
ATOM 1628 N N . ASN A 1 202 ? 3.917 -2.414 8.914 1.00 78.88 202 ASN A N 1
ATOM 1629 C CA . ASN A 1 202 ? 4.457 -1.809 7.704 1.00 78.88 202 ASN A CA 1
ATOM 1630 C C . ASN A 1 202 ? 5.150 -0.488 8.044 1.00 78.88 202 ASN A C 1
ATOM 1632 O O . ASN A 1 202 ? 4.520 0.563 8.135 1.00 78.88 202 ASN A O 1
ATOM 1636 N N . LYS A 1 203 ? 6.477 -0.551 8.202 1.00 79.00 203 LYS A N 1
ATOM 1637 C CA . LYS A 1 203 ? 7.304 0.615 8.542 1.00 79.00 203 LYS A CA 1
ATOM 1638 C C . LYS A 1 203 ? 7.276 1.711 7.478 1.00 79.00 203 LYS A C 1
ATOM 1640 O O . LYS A 1 203 ? 7.465 2.872 7.815 1.00 79.00 203 LYS A O 1
ATOM 1645 N N . VAL A 1 204 ? 7.054 1.369 6.209 1.00 78.75 204 VAL A N 1
ATOM 1646 C CA . VAL A 1 204 ? 6.955 2.366 5.134 1.00 78.75 204 VAL A CA 1
ATOM 1647 C C . VAL A 1 204 ? 5.693 3.196 5.329 1.00 78.75 204 VAL A C 1
ATOM 1649 O O . VAL A 1 204 ? 5.762 4.421 5.343 1.00 78.75 204 VAL A O 1
ATOM 1652 N N . ILE A 1 205 ? 4.559 2.530 5.568 1.00 85.31 205 ILE A N 1
ATOM 1653 C CA . ILE A 1 205 ? 3.289 3.194 5.883 1.00 85.31 205 ILE A CA 1
ATOM 1654 C C . ILE A 1 205 ? 3.423 4.031 7.158 1.00 85.31 205 ILE A C 1
ATOM 1656 O O . ILE A 1 205 ? 3.024 5.189 7.145 1.00 85.31 205 ILE A O 1
ATOM 1660 N N . GLU A 1 206 ? 4.038 3.496 8.222 1.00 86.81 206 GLU A N 1
ATOM 1661 C CA . GLU A 1 206 ? 4.317 4.257 9.454 1.00 86.81 206 GLU A CA 1
ATOM 1662 C C . GLU A 1 206 ? 5.061 5.561 9.155 1.00 86.81 206 GLU A C 1
ATOM 1664 O O . GLU A 1 206 ? 4.663 6.631 9.608 1.00 86.81 206 GLU A O 1
ATOM 1669 N N . ARG A 1 207 ? 6.133 5.491 8.361 1.00 79.44 207 ARG A N 1
ATOM 1670 C CA . ARG A 1 207 ? 6.950 6.665 8.042 1.00 79.44 207 ARG A CA 1
ATOM 1671 C C . ARG A 1 207 ? 6.198 7.691 7.209 1.00 79.44 207 ARG A C 1
ATOM 1673 O O . ARG A 1 207 ? 6.335 8.875 7.490 1.00 79.44 207 ARG A O 1
ATOM 1680 N N . TYR A 1 208 ? 5.404 7.275 6.227 1.00 83.69 208 TYR A N 1
ATOM 1681 C CA . TYR A 1 208 ? 4.618 8.236 5.456 1.00 83.69 208 TYR A CA 1
ATOM 1682 C C . TYR A 1 208 ? 3.481 8.834 6.276 1.00 83.69 208 TYR A C 1
ATOM 1684 O O . TYR A 1 208 ? 3.347 10.050 6.292 1.00 83.69 208 TYR A O 1
ATOM 1692 N N . ILE A 1 209 ? 2.701 8.018 6.989 1.00 89.44 209 ILE A N 1
ATOM 1693 C CA . ILE A 1 209 ? 1.572 8.520 7.779 1.00 89.44 209 ILE A CA 1
ATOM 1694 C C . ILE A 1 209 ? 2.060 9.435 8.895 1.00 89.44 209 ILE A C 1
ATOM 1696 O O . ILE A 1 209 ? 1.524 10.519 9.040 1.00 89.44 209 ILE A O 1
ATOM 1700 N N . PHE A 1 210 ? 3.067 9.040 9.675 1.00 87.12 210 PHE A N 1
ATOM 1701 C CA . PHE A 1 210 ? 3.479 9.796 10.865 1.00 87.12 210 PHE A CA 1
ATOM 1702 C C . PHE A 1 210 ? 4.646 10.762 10.628 1.00 87.12 210 PHE A C 1
ATOM 1704 O O . PHE A 1 210 ? 4.989 11.529 11.527 1.00 87.12 210 PHE A O 1
ATOM 1711 N N . GLY A 1 211 ? 5.297 10.690 9.464 1.00 77.56 211 GLY A N 1
ATOM 1712 C CA . GLY A 1 211 ? 6.448 11.521 9.104 1.00 77.56 211 GLY A CA 1
ATOM 1713 C C . GLY A 1 211 ? 6.171 12.549 8.008 1.00 77.56 211 GLY A C 1
ATOM 1714 O O . GLY A 1 211 ? 6.965 13.471 7.858 1.00 77.56 211 GLY A O 1
ATOM 1715 N N . ASN A 1 212 ? 5.069 12.430 7.258 1.00 83.44 212 ASN A N 1
ATOM 1716 C CA . ASN A 1 212 ? 4.639 13.453 6.306 1.00 83.44 212 ASN A CA 1
ATOM 1717 C C . ASN A 1 212 ? 3.447 14.236 6.894 1.00 83.44 212 ASN A C 1
ATOM 1719 O O . ASN A 1 212 ? 2.375 13.649 7.044 1.00 83.44 212 ASN A O 1
ATOM 1723 N N . PRO A 1 213 ? 3.593 15.541 7.198 1.00 85.06 213 PRO A N 1
ATOM 1724 C CA . PRO A 1 213 ? 2.530 16.332 7.822 1.00 85.06 213 PRO A CA 1
ATOM 1725 C C . PRO A 1 213 ? 1.218 16.356 7.031 1.00 85.06 213 PRO A C 1
ATOM 1727 O O . PRO A 1 213 ? 0.146 16.304 7.630 1.00 85.06 213 PRO A O 1
ATOM 1730 N N . ASN A 1 214 ? 1.291 16.373 5.696 1.00 88.69 214 ASN A N 1
ATOM 1731 C CA . ASN A 1 214 ? 0.106 16.408 4.837 1.00 88.69 214 ASN A CA 1
ATOM 1732 C C . ASN A 1 214 ? -0.652 15.079 4.896 1.00 88.69 214 ASN A C 1
ATOM 1734 O O . ASN A 1 214 ? -1.872 15.066 5.026 1.00 88.69 214 ASN A O 1
ATOM 1738 N N . VAL A 1 215 ? 0.075 13.956 4.844 1.00 90.06 215 VAL A N 1
ATOM 1739 C CA . VAL A 1 215 ? -0.530 12.622 4.988 1.00 90.06 215 VAL A CA 1
ATOM 1740 C C . VAL A 1 215 ? -1.101 12.453 6.394 1.00 90.06 215 VAL A C 1
ATOM 1742 O O . VAL A 1 215 ? -2.232 11.996 6.529 1.00 90.06 215 VAL A O 1
ATOM 1745 N N . TYR A 1 216 ? -0.350 12.837 7.431 1.00 92.56 216 TYR A N 1
ATOM 1746 C CA . TYR A 1 216 ? -0.796 12.724 8.818 1.00 92.56 216 TYR A CA 1
ATOM 1747 C C . TYR A 1 216 ? -2.093 13.498 9.057 1.00 92.56 216 TYR A C 1
ATOM 1749 O O . TYR A 1 216 ? -3.052 12.941 9.586 1.00 92.56 216 TYR A O 1
ATOM 1757 N N . SER A 1 217 ? -2.128 14.764 8.631 1.00 93.75 217 SER A N 1
ATOM 1758 C CA . SER A 1 217 ? -3.285 15.638 8.815 1.00 93.75 217 SER A CA 1
ATOM 1759 C C . SER A 1 217 ? -4.525 15.095 8.104 1.00 93.75 217 SER A C 1
ATOM 1761 O O . SER A 1 217 ? -5.597 15.061 8.705 1.00 93.75 217 SER A O 1
ATOM 1763 N N . ASP A 1 218 ? -4.392 14.606 6.865 1.00 94.25 218 ASP A N 1
ATOM 1764 C CA . ASP A 1 218 ? -5.533 14.039 6.136 1.00 94.25 218 ASP A CA 1
ATOM 1765 C C . ASP A 1 218 ? -6.044 12.749 6.803 1.00 94.25 218 ASP A C 1
ATOM 1767 O O . ASP A 1 218 ? -7.248 12.584 7.002 1.00 94.25 218 ASP A O 1
ATOM 1771 N N . VAL A 1 219 ? -5.138 11.874 7.261 1.00 95.25 219 VAL A N 1
ATOM 1772 C CA . VAL A 1 219 ? -5.498 10.661 8.018 1.00 95.25 219 VAL A CA 1
ATOM 1773 C C . VAL A 1 219 ? -6.216 11.004 9.321 1.00 95.25 219 VAL A C 1
ATOM 1775 O O . VAL A 1 219 ? -7.250 10.411 9.623 1.00 95.25 219 VAL A O 1
ATOM 1778 N N . GLU A 1 220 ? -5.706 11.961 10.091 1.00 95.00 220 GLU A N 1
ATOM 1779 C CA . GLU A 1 220 ? -6.324 12.379 11.349 1.00 95.00 220 GLU A CA 1
ATOM 1780 C C . GLU A 1 220 ? -7.725 12.965 11.122 1.00 95.00 220 GLU A C 1
ATOM 1782 O O . GLU A 1 220 ? -8.666 12.619 11.839 1.00 95.00 220 GLU A O 1
ATOM 1787 N N . ASN A 1 221 ? -7.895 13.780 10.079 1.00 95.00 221 ASN A N 1
ATOM 1788 C CA . ASN A 1 221 ? -9.194 14.333 9.700 1.00 95.00 221 ASN A CA 1
ATOM 1789 C C . ASN A 1 221 ? -10.203 13.246 9.314 1.00 95.00 221 ASN A C 1
ATOM 1791 O O . ASN A 1 221 ? -11.382 13.369 9.638 1.00 95.00 221 ASN A O 1
ATOM 1795 N N . ILE A 1 222 ? -9.763 12.182 8.639 1.00 95.94 222 ILE A N 1
ATOM 1796 C CA . ILE A 1 222 ? -10.623 11.042 8.294 1.00 95.94 222 ILE A CA 1
ATOM 1797 C C . ILE A 1 222 ? -11.035 10.264 9.546 1.00 95.94 222 ILE A C 1
ATOM 1799 O O . ILE A 1 222 ? -12.183 9.850 9.648 1.00 95.94 222 ILE A O 1
ATOM 1803 N N . LEU A 1 223 ? -10.122 10.073 10.502 1.00 93.88 223 LEU A N 1
ATOM 1804 C CA . LEU A 1 223 ? -10.398 9.324 11.733 1.00 93.88 223 LEU A CA 1
ATOM 1805 C C . LEU A 1 223 ? -11.346 10.047 12.702 1.00 93.88 223 LEU A C 1
ATOM 1807 O O . LEU A 1 223 ? -11.898 9.399 13.588 1.00 93.88 223 LEU A O 1
ATOM 1811 N N . ARG A 1 224 ? -11.500 11.369 12.567 1.00 90.25 224 ARG A N 1
ATOM 1812 C CA . ARG A 1 224 ? -12.397 12.193 13.396 1.00 90.25 224 ARG A CA 1
ATOM 1813 C C . ARG A 1 224 ? -13.833 12.279 12.861 1.00 90.25 224 ARG A C 1
ATOM 1815 O O . ARG A 1 224 ? -14.691 12.771 13.589 1.00 90.25 224 ARG A O 1
ATOM 1822 N N . LYS A 1 225 ? -14.074 11.867 11.613 1.00 77.75 225 LYS A N 1
ATOM 1823 C CA . LYS A 1 225 ? -15.400 11.837 10.974 1.00 77.75 225 LYS A CA 1
ATOM 1824 C C . LYS A 1 225 ? -16.127 10.535 11.284 1.00 77.75 225 LYS A C 1
ATOM 1826 O O . LYS A 1 225 ? -17.361 10.608 11.451 1.00 77.75 225 LYS A O 1
#

Secondary structure (DSSP, 8-state):
-EE-B-HHHHHHHTT-SS-EEEEEEEEEEEESSSSTT-EEEEESSHHHHTT-HHHHHHT-EEE-TT--EESS-SS---BPPP-S-SHHHHHHHHHHHHHHHHTTTT---------HHHH--HHHHHHHHHH-SSTTSHHHHTTS-TTTHHHHHHHHHHHHHHHTTGGG---EEEEEEEEEEEEEETTTTEEEEEEBTEEEE-HHHHHHHHH-HHHHHHHHHHHT-

Sequence (225 aa):
MYISISGRILNKLSKSKSKHLLWWPTALFSLRECRPGDIFITDCYIHKIANSIKARLLLTIKVGKHVRVLESPPINAPHAPRYGCTCEEYSRALTKLWDQISGRDEQRVGQEDKSWREAISPERLALAHVLSPVKWIIGPMENLPLSIAPDIANTLLHDMLKYLCVDKEVKFDAWRQVYTLLVLDLEKKHAEVVIGSKKYRNKVIERYIFGNPNVYSDVENILRK

pLDDT: mean 78.5, std 19.14, range [32.31, 97.5]